Protein AF-A0A7K0XRI1-F1 (afdb_monomer)

Secondary structure (DSSP, 8-state):
-PPPEEEEETTTEEEEE-------------------------PPPTTSPPHHHHHHHHHHHHHHHHHIIIIIHHHHHHHHHHHHHHHHHHHHHHHHHHHHHHHHHHHHHHHHHHHHHHHHHHHHHHHHHHHHHHHHHHHHHHHHHHHHHHHHHHHHHHHHHHHHHHHHHHHHHHHHHHHHHHHSSPPPHHHHHHHHHHHHHHHH--

Radius of gyration: 70.04 Å; Cα contacts (8 Å, |Δi|>4): 40; chains: 1; bounding box: 108×61×189 Å

pLDDT: mean 83.18, std 20.54, range [30.72, 98.31]

Sequence (206 aa):
MHTATVAHLGAGGFRVVFSAEESTATVPAPGNTAEAAVPEKSGPSPIAPEKYELIWALGAFVVFALLMRLFLFPRLKKGMNARYGKIRSDHETAESTRAAAESEVAEYQSALASVKAEAAGRIDVARQTLETERTARIAEANARIAVRKAAAVAETDAAMAAARQSIEAAVGSVAERATELTLGKRPDPATVQRAVAEAMRSGVNS

Mean predicted aligned error: 17.55 Å

Solvent-accessible surface area (backbone atoms only — not comparable to full-atom values): 12289 Å² total; per-residue (Å²): 134,89,81,74,59,82,57,83,46,87,93,87,51,77,57,81,59,82,82,82,83,85,84,85,83,84,86,84,84,88,80,90,76,90,82,79,94,71,91,77,70,94,65,83,60,97,84,62,80,56,70,66,58,53,52,52,53,48,49,54,50,49,55,50,50,49,50,42,58,71,52,50,48,56,53,53,52,49,54,53,49,49,52,54,50,47,53,52,50,53,48,54,52,50,52,51,52,48,53,49,52,54,48,53,52,52,52,52,52,50,50,52,52,51,53,51,52,51,50,52,51,52,51,51,53,50,50,55,49,48,53,51,50,49,52,51,51,51,52,51,50,52,51,53,50,51,53,50,50,54,51,52,50,53,50,50,52,50,50,52,52,53,50,51,54,52,49,52,52,51,51,40,55,51,52,50,53,54,46,22,72,71,70,73,48,84,70,63,65,72,57,49,46,53,53,50,52,51,52,54,55,54,65,74,77,110

Structure (mmCIF, N/CA/C/O backbone):
data_AF-A0A7K0XRI1-F1
#
_entry.id   AF-A0A7K0XRI1-F1
#
loop_
_atom_site.group_PDB
_atom_site.id
_atom_site.type_symbol
_atom_site.label_atom_id
_atom_site.label_alt_id
_atom_site.label_comp_id
_atom_site.label_asym_id
_atom_site.label_entity_id
_atom_site.label_seq_id
_atom_site.pdbx_PDB_ins_code
_atom_site.Cartn_x
_atom_site.Cartn_y
_atom_site.Cartn_z
_atom_site.occupancy
_atom_site.B_iso_or_equiv
_atom_site.auth_seq_id
_atom_site.auth_comp_id
_atom_site.auth_asym_id
_atom_site.auth_atom_id
_atom_site.pdbx_PDB_model_num
ATOM 1 N N . MET A 1 1 ? 39.968 42.204 -57.263 1.00 38.00 1 MET A N 1
ATOM 2 C CA . MET A 1 1 ? 38.705 41.812 -56.600 1.00 38.00 1 MET A CA 1
ATOM 3 C C . MET A 1 1 ? 37.739 41.422 -57.702 1.00 38.00 1 MET A C 1
ATOM 5 O O . MET A 1 1 ? 37.392 42.289 -58.486 1.00 38.00 1 MET A O 1
ATOM 9 N N . HIS A 1 2 ? 37.410 40.138 -57.850 1.00 51.59 2 HIS A N 1
ATOM 10 C CA . HIS A 1 2 ? 36.548 39.680 -58.946 1.00 51.59 2 HIS A CA 1
ATOM 11 C C . HIS A 1 2 ? 35.079 39.820 -58.528 1.00 51.59 2 HIS A C 1
ATOM 13 O O . HIS A 1 2 ? 34.658 39.207 -57.548 1.00 51.59 2 HIS A O 1
ATOM 19 N N . THR A 1 3 ? 34.319 40.654 -59.235 1.00 50.19 3 THR A N 1
ATOM 20 C CA . THR A 1 3 ? 32.876 40.838 -59.048 1.00 50.19 3 THR A CA 1
ATOM 21 C C . THR A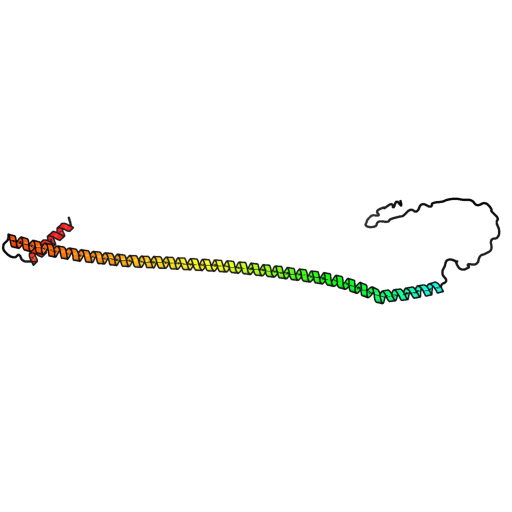 1 3 ? 32.121 39.764 -59.831 1.00 50.19 3 THR A C 1
ATOM 23 O O . THR A 1 3 ? 32.226 39.673 -61.049 1.00 50.19 3 THR A O 1
ATOM 26 N N . ALA A 1 4 ? 31.365 38.923 -59.124 1.00 51.00 4 ALA A N 1
ATOM 27 C CA . ALA A 1 4 ? 30.445 37.961 -59.724 1.00 51.00 4 ALA A CA 1
ATOM 28 C C . ALA A 1 4 ? 29.023 38.535 -59.688 1.00 51.00 4 ALA A C 1
ATOM 30 O O . ALA A 1 4 ? 28.572 38.989 -58.635 1.00 51.00 4 ALA A O 1
ATOM 31 N N . THR A 1 5 ? 28.304 38.502 -60.812 1.00 61.00 5 THR A N 1
ATOM 32 C CA . THR A 1 5 ? 26.892 38.912 -60.868 1.00 61.00 5 THR A CA 1
ATOM 33 C C . THR A 1 5 ? 25.989 37.686 -60.939 1.00 61.00 5 THR A C 1
ATOM 35 O O . THR A 1 5 ? 26.197 36.769 -61.732 1.00 61.00 5 THR A O 1
ATOM 38 N N . VAL A 1 6 ? 24.982 37.681 -60.068 1.00 55.38 6 VAL A N 1
ATOM 39 C CA . VAL A 1 6 ? 24.070 36.569 -59.800 1.00 55.38 6 VAL A CA 1
ATOM 40 C C . VAL A 1 6 ? 22.671 36.958 -60.296 1.00 55.38 6 VAL A C 1
ATOM 42 O O . VAL A 1 6 ? 22.015 37.786 -59.674 1.00 55.38 6 VAL A O 1
ATOM 45 N N . ALA A 1 7 ? 22.207 36.382 -61.411 1.00 61.38 7 ALA A N 1
ATOM 46 C CA . ALA A 1 7 ? 20.824 36.489 -61.895 1.00 61.38 7 ALA A CA 1
ATOM 47 C C . ALA A 1 7 ? 19.984 35.210 -61.658 1.00 61.38 7 ALA A C 1
ATOM 49 O O . ALA A 1 7 ? 20.339 34.117 -62.104 1.00 61.38 7 ALA A O 1
ATOM 50 N N . HIS A 1 8 ? 18.841 35.358 -60.980 1.00 56.62 8 HIS A N 1
ATOM 51 C CA . HIS A 1 8 ? 17.892 34.286 -60.654 1.00 56.62 8 HIS A CA 1
ATOM 52 C C . HIS A 1 8 ? 16.983 33.952 -61.851 1.00 56.62 8 HIS A C 1
ATOM 54 O O . HIS A 1 8 ? 16.301 34.834 -62.369 1.00 56.62 8 HIS A O 1
ATOM 60 N N . LEU A 1 9 ? 16.895 32.677 -62.245 1.00 56.03 9 LEU A N 1
ATOM 61 C CA . LEU A 1 9 ? 15.913 32.191 -63.223 1.00 56.03 9 LEU A CA 1
ATOM 62 C C . LEU A 1 9 ? 14.825 31.398 -62.484 1.00 56.03 9 LEU A C 1
ATOM 64 O O . LEU A 1 9 ? 15.109 30.558 -61.633 1.00 56.03 9 LEU A O 1
ATOM 68 N N . GLY A 1 10 ? 13.563 31.754 -62.720 1.00 56.00 10 GLY A N 1
ATOM 69 C CA . GLY A 1 10 ? 12.411 31.221 -61.986 1.00 56.00 10 GLY A CA 1
ATOM 70 C C . GLY A 1 10 ? 12.301 29.689 -61.992 1.00 56.00 10 GLY A C 1
ATOM 71 O O . GLY A 1 10 ? 12.760 29.023 -62.914 1.00 56.00 10 GLY A O 1
ATOM 72 N N . ALA A 1 11 ? 11.662 29.175 -60.933 1.00 59.28 11 ALA A N 1
ATOM 73 C CA . ALA A 1 11 ? 11.439 27.764 -60.599 1.00 59.28 11 ALA A CA 1
ATOM 74 C C . ALA A 1 11 ? 12.709 26.886 -60.567 1.00 59.28 11 ALA A C 1
ATOM 76 O O . ALA A 1 11 ? 12.776 25.822 -61.175 1.00 59.28 11 ALA A O 1
ATOM 77 N N . GLY A 1 12 ? 13.690 27.321 -59.767 1.00 54.00 12 GLY A N 1
ATOM 78 C CA . GLY A 1 12 ? 14.629 26.415 -59.093 1.00 54.00 12 GLY A CA 1
ATOM 79 C C . GLY A 1 12 ? 16.061 26.351 -59.627 1.00 54.00 12 GLY A C 1
ATOM 80 O O . GLY A 1 12 ? 16.797 25.463 -59.207 1.00 54.00 12 GLY A O 1
ATOM 81 N N . GLY A 1 13 ? 16.485 27.263 -60.510 1.00 53.53 13 GLY A N 1
ATOM 82 C CA . GLY A 1 13 ? 17.848 27.273 -61.053 1.00 53.53 13 GLY A CA 1
ATOM 83 C C . GLY A 1 13 ? 18.532 28.637 -60.966 1.00 53.53 13 GLY A C 1
ATOM 84 O O . GLY A 1 13 ? 17.974 29.654 -61.371 1.00 53.53 13 GLY A O 1
ATOM 85 N N . PHE A 1 14 ? 19.781 28.657 -60.495 1.00 55.47 14 PHE A N 1
ATOM 86 C CA . PHE A 1 14 ? 20.636 29.843 -60.506 1.00 55.47 14 PHE A CA 1
ATOM 87 C C . PHE A 1 14 ? 21.876 29.609 -61.392 1.00 55.47 14 PHE A C 1
ATOM 89 O O . PHE A 1 14 ? 22.475 28.534 -61.348 1.00 55.47 14 PHE A O 1
ATOM 96 N N . ARG A 1 15 ? 22.254 30.600 -62.217 1.00 54.47 15 ARG A N 1
ATOM 97 C CA . ARG A 1 15 ? 23.417 30.545 -63.123 1.00 54.47 15 ARG A CA 1
ATOM 98 C C . ARG A 1 15 ? 24.400 31.669 -62.785 1.00 54.47 15 ARG A C 1
ATOM 100 O O . ARG A 1 15 ? 24.039 32.840 -62.848 1.00 54.47 15 ARG A O 1
ATOM 107 N N . VAL A 1 16 ? 25.651 31.306 -62.495 1.00 58.25 16 VAL A N 1
ATOM 108 C CA . VAL A 1 16 ? 26.771 32.248 -62.305 1.00 58.25 16 VAL A CA 1
ATOM 109 C C . VAL A 1 16 ? 27.530 32.395 -63.620 1.00 58.25 16 VAL A C 1
ATOM 111 O O . VAL A 1 16 ? 27.915 31.389 -64.215 1.00 58.25 16 VAL A O 1
ATOM 114 N N . VAL A 1 17 ? 27.769 33.631 -64.058 1.00 55.41 17 VAL A N 1
ATOM 115 C CA . VAL A 1 17 ? 28.637 33.942 -65.204 1.00 55.41 17 VAL A CA 1
ATOM 116 C C . VAL A 1 17 ? 29.802 34.791 -64.703 1.00 55.41 17 VAL A C 1
ATOM 118 O O . VAL A 1 17 ? 29.591 35.806 -64.042 1.00 55.41 17 VAL A O 1
ATOM 121 N N . PHE A 1 18 ? 31.028 34.363 -65.005 1.00 50.84 18 PHE A N 1
ATOM 122 C CA . PHE A 1 18 ? 32.248 35.116 -64.722 1.00 50.84 18 PHE A CA 1
ATOM 123 C C . PHE A 1 18 ? 32.687 35.847 -65.994 1.00 50.84 18 PHE A C 1
ATOM 125 O O . PHE A 1 18 ? 32.897 35.209 -67.023 1.00 50.84 18 PHE A O 1
ATOM 132 N N . SER A 1 19 ? 32.800 37.175 -65.922 1.00 51.56 19 SER A N 1
ATOM 133 C CA . SER A 1 19 ? 33.297 38.019 -67.014 1.00 51.56 19 SER A CA 1
ATOM 134 C C . SER A 1 19 ? 34.793 38.249 -66.815 1.00 51.56 19 SER A C 1
ATOM 136 O O . SER A 1 19 ? 35.188 38.866 -65.827 1.00 51.56 19 SER A O 1
ATOM 138 N N . ALA A 1 20 ? 35.624 37.722 -67.712 1.00 49.88 20 ALA A N 1
ATOM 139 C CA . ALA A 1 20 ? 37.051 38.022 -67.746 1.00 49.88 20 ALA A CA 1
ATOM 140 C C . ALA A 1 20 ? 37.270 39.211 -68.690 1.00 49.88 20 ALA A C 1
ATOM 142 O O . ALA A 1 20 ? 37.042 39.086 -69.890 1.00 49.88 20 ALA A O 1
ATOM 143 N N . GLU A 1 21 ? 37.662 40.364 -68.139 1.00 45.50 21 GLU A N 1
ATOM 144 C CA . GLU A 1 21 ? 38.179 41.477 -68.937 1.00 45.50 21 GLU A CA 1
ATOM 145 C C . GLU A 1 21 ? 39.586 41.147 -69.443 1.00 45.50 21 GLU A C 1
ATOM 147 O O . GLU A 1 21 ? 40.482 40.747 -68.696 1.00 45.50 21 GLU A O 1
ATOM 152 N N . GLU A 1 22 ? 39.737 41.316 -70.747 1.00 49.22 22 GLU A N 1
ATOM 153 C CA . GLU A 1 22 ? 40.955 41.190 -71.527 1.00 49.22 22 GLU A CA 1
ATOM 154 C C . GLU A 1 22 ? 41.870 42.390 -71.219 1.00 49.22 22 GLU A C 1
ATOM 156 O O . GLU A 1 22 ? 41.517 43.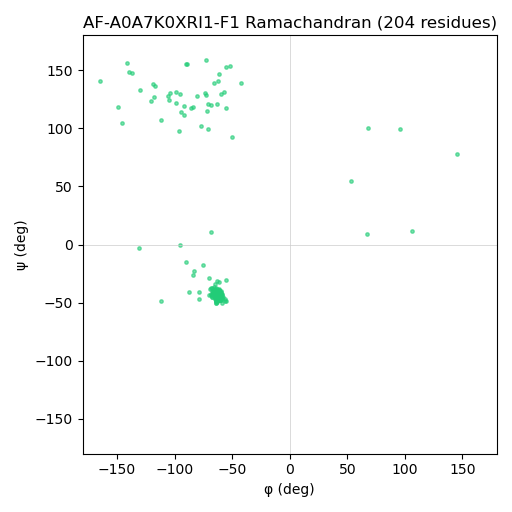536 -71.489 1.00 49.22 22 GLU A O 1
ATOM 161 N N . SER A 1 23 ? 43.040 42.148 -70.619 1.00 42.78 23 SER A N 1
ATOM 162 C CA . SER A 1 23 ? 44.051 43.188 -70.383 1.00 42.78 23 SER A CA 1
ATOM 163 C C . SER A 1 23 ? 45.084 43.157 -71.503 1.00 42.78 23 SER A C 1
ATOM 165 O O . SER A 1 23 ? 46.009 42.344 -71.519 1.00 42.78 23 SER A O 1
ATOM 167 N N . THR A 1 24 ? 44.885 44.048 -72.468 1.00 42.62 24 THR A N 1
ATOM 168 C CA . THR A 1 24 ? 45.829 44.381 -73.532 1.00 42.62 24 THR A CA 1
ATOM 169 C C . THR A 1 24 ? 46.993 45.209 -72.992 1.00 42.62 24 THR A C 1
ATOM 171 O O . THR A 1 24 ? 46.769 46.263 -72.396 1.00 42.62 24 THR A O 1
ATOM 174 N N . ALA A 1 25 ? 48.230 44.816 -73.307 1.00 33.72 25 ALA A N 1
ATOM 175 C CA . ALA A 1 25 ? 49.370 45.729 -73.302 1.00 33.72 25 ALA A CA 1
ATOM 176 C C . ALA A 1 25 ? 50.391 45.379 -74.406 1.00 33.72 25 ALA A C 1
ATOM 178 O O . ALA A 1 25 ? 51.202 44.469 -74.267 1.00 33.72 25 ALA A O 1
ATOM 179 N N . THR A 1 26 ? 50.344 46.208 -75.459 1.00 30.72 26 THR A N 1
ATOM 180 C CA . THR A 1 26 ? 51.501 46.851 -76.124 1.00 30.72 26 THR A CA 1
ATOM 181 C C . THR A 1 26 ? 52.128 46.208 -77.386 1.00 30.72 26 THR A C 1
ATOM 183 O O . THR A 1 26 ? 52.980 45.331 -77.339 1.00 30.72 26 THR A O 1
ATOM 186 N N . VAL A 1 27 ? 51.707 46.793 -78.518 1.00 39.97 27 VAL A N 1
ATOM 187 C CA . VAL A 1 27 ? 52.249 46.934 -79.904 1.00 39.97 27 VAL A CA 1
ATOM 188 C C . VAL A 1 27 ? 53.707 47.495 -79.897 1.00 39.97 27 VAL A C 1
ATOM 190 O O . VAL A 1 27 ? 53.990 48.214 -78.939 1.00 39.97 27 VAL A O 1
ATOM 193 N N . PRO A 1 28 ? 54.640 47.270 -80.879 1.00 43.66 28 PRO A N 1
ATOM 194 C CA . PRO A 1 28 ? 54.438 47.308 -82.344 1.00 43.66 28 PRO A CA 1
ATOM 195 C C . PRO A 1 28 ? 55.158 46.267 -83.233 1.00 43.66 28 PRO A C 1
ATOM 197 O O . PRO A 1 28 ? 56.258 45.803 -82.953 1.00 43.66 28 PRO A O 1
ATOM 200 N N . ALA A 1 29 ? 54.573 46.034 -84.413 1.00 35.38 29 ALA A N 1
ATOM 201 C CA . ALA A 1 29 ? 55.297 45.655 -85.631 1.00 35.38 29 ALA A CA 1
ATOM 202 C C . ALA A 1 29 ? 55.694 46.924 -86.416 1.00 35.38 29 ALA A C 1
ATOM 204 O O . ALA A 1 29 ? 54.992 47.937 -86.335 1.00 35.38 29 ALA A O 1
ATOM 205 N N . PRO A 1 30 ? 56.751 46.866 -87.243 1.00 46.09 30 PRO A N 1
ATOM 206 C CA . PRO A 1 30 ? 56.469 47.042 -88.666 1.00 46.09 30 PRO A CA 1
ATOM 207 C C . PRO A 1 30 ? 57.289 46.098 -89.550 1.00 46.09 30 PRO A C 1
ATOM 209 O O . PRO A 1 30 ? 58.444 45.794 -89.265 1.00 46.09 30 PRO A O 1
ATOM 212 N N . GLY A 1 31 ? 56.704 45.701 -90.679 1.00 30.89 31 GLY A N 1
ATOM 213 C CA . GLY A 1 31 ? 57.462 45.094 -91.771 1.00 30.89 31 GLY A CA 1
ATOM 214 C C . GLY A 1 31 ? 56.690 44.026 -92.522 1.00 30.89 31 GLY A C 1
ATOM 215 O O . GLY A 1 31 ? 56.916 42.841 -92.327 1.00 30.89 31 GLY A O 1
ATOM 216 N N . ASN A 1 32 ? 55.786 44.459 -93.396 1.00 45.69 32 ASN A N 1
ATOM 217 C CA . ASN A 1 32 ? 55.250 43.641 -94.479 1.00 45.69 32 ASN A CA 1
ATOM 218 C C . ASN A 1 32 ? 56.394 43.135 -95.377 1.00 45.69 32 ASN A C 1
ATOM 220 O O . ASN A 1 32 ? 57.193 43.937 -95.858 1.00 45.69 32 ASN A O 1
ATOM 224 N N . THR A 1 33 ? 56.423 41.841 -95.673 1.00 30.91 33 THR A N 1
ATOM 225 C CA . THR A 1 33 ? 56.853 41.350 -96.988 1.00 30.91 33 THR A CA 1
ATOM 226 C C . THR A 1 33 ? 56.094 40.067 -97.291 1.00 30.91 33 THR A C 1
ATOM 228 O O . THR A 1 33 ? 56.141 39.092 -96.547 1.00 30.91 33 THR A O 1
ATOM 231 N N . ALA A 1 34 ? 55.323 40.128 -98.369 1.00 43.47 34 ALA A N 1
ATOM 232 C CA . ALA A 1 34 ? 54.618 39.012 -98.962 1.00 43.47 34 ALA A CA 1
ATOM 233 C C . ALA A 1 34 ? 55.611 37.992 -99.527 1.00 43.47 34 ALA A C 1
ATOM 235 O O . ALA A 1 34 ? 56.529 38.417 -100.215 1.00 43.47 34 ALA A O 1
ATOM 236 N N . GLU A 1 35 ? 55.361 36.689 -99.359 1.00 33.56 35 GLU A N 1
ATOM 237 C CA . GLU A 1 35 ? 55.509 35.741 -100.469 1.00 33.56 35 GLU A CA 1
ATOM 238 C C . GLU A 1 35 ? 54.842 34.380 -100.209 1.00 33.56 35 GLU A C 1
ATOM 240 O O . GLU A 1 35 ? 54.921 33.819 -99.121 1.00 33.56 35 GLU A O 1
ATOM 245 N N . ALA A 1 36 ? 54.238 33.873 -101.287 1.00 31.62 36 ALA A N 1
ATOM 246 C CA . ALA A 1 36 ? 53.923 32.483 -101.615 1.00 31.62 36 ALA A CA 1
ATOM 247 C C . ALA A 1 36 ? 52.866 31.720 -100.790 1.00 31.62 36 ALA A C 1
ATOM 249 O O . ALA A 1 36 ? 53.133 31.076 -99.779 1.00 31.62 36 ALA A O 1
ATOM 250 N N . ALA A 1 37 ? 51.669 31.638 -101.378 1.00 43.81 37 ALA A N 1
ATOM 251 C CA . ALA A 1 37 ? 50.782 30.499 -101.194 1.00 43.81 37 ALA A CA 1
ATOM 252 C C . ALA A 1 37 ? 51.441 29.225 -101.755 1.00 43.81 37 ALA A C 1
ATOM 254 O O . ALA A 1 37 ? 51.716 29.131 -102.953 1.00 43.81 37 ALA A O 1
ATOM 255 N N . VAL A 1 38 ? 51.630 28.229 -100.892 1.00 39.03 38 VAL A N 1
ATOM 256 C CA . VAL A 1 38 ? 51.869 26.827 -101.256 1.00 39.03 38 VAL A CA 1
ATOM 257 C C . VAL A 1 38 ? 50.731 25.978 -100.674 1.00 39.03 38 VAL A C 1
ATOM 259 O O . VAL A 1 38 ? 50.300 26.236 -99.551 1.00 39.03 38 VAL A O 1
ATOM 262 N N . PRO A 1 39 ? 50.190 24.993 -101.416 1.00 46.53 39 PRO A N 1
ATOM 263 C CA . PRO A 1 39 ? 49.090 24.161 -100.943 1.00 46.53 39 PRO A CA 1
ATOM 264 C C . PRO A 1 39 ? 49.597 23.214 -99.851 1.00 46.53 39 PRO A C 1
ATOM 266 O O . PRO A 1 39 ? 50.195 22.175 -100.140 1.00 46.53 39 PRO A O 1
ATOM 269 N N . GLU A 1 40 ? 49.362 23.563 -98.588 1.00 42.44 40 GLU A N 1
ATOM 270 C CA . GLU A 1 40 ? 49.686 22.680 -97.474 1.00 42.44 40 GLU A CA 1
ATOM 271 C C . GLU A 1 40 ? 48.615 21.583 -97.370 1.00 42.44 40 GLU A C 1
ATOM 273 O O . GLU A 1 40 ? 47.486 21.783 -96.920 1.00 42.44 40 GLU A O 1
ATOM 278 N N . LYS A 1 41 ? 48.978 20.394 -97.861 1.00 39.75 41 LYS A N 1
ATOM 279 C CA . LYS A 1 41 ? 48.366 19.117 -97.478 1.00 39.75 41 LYS A CA 1
ATOM 280 C C . LYS A 1 41 ? 48.146 19.099 -95.967 1.00 39.75 41 LYS A C 1
ATOM 282 O O . LYS A 1 41 ? 49.055 19.452 -95.227 1.00 39.75 41 LYS A O 1
ATOM 287 N N . SER A 1 42 ? 47.000 18.579 -95.526 1.00 53.38 42 SER A N 1
ATOM 288 C CA . SER A 1 42 ? 46.747 18.195 -94.135 1.00 53.38 42 SER A CA 1
ATOM 289 C C . SER A 1 42 ? 47.877 17.302 -93.596 1.00 53.38 42 SER A C 1
ATOM 291 O O . SER A 1 42 ? 47.860 16.084 -93.770 1.00 53.38 42 SER A O 1
ATOM 293 N N . GLY A 1 43 ? 48.875 17.930 -92.977 1.00 46.09 43 GLY A N 1
ATOM 294 C CA . GLY A 1 43 ? 49.882 17.316 -92.123 1.00 46.09 43 GLY A CA 1
ATOM 295 C C . GLY A 1 43 ? 49.386 17.283 -90.671 1.00 46.09 43 GLY A C 1
ATOM 296 O O . GLY A 1 43 ? 48.494 18.058 -90.318 1.00 46.09 43 GLY A O 1
ATOM 297 N N . PRO A 1 44 ? 49.885 16.359 -89.833 1.00 53.62 44 PRO A N 1
ATOM 298 C CA . PRO A 1 44 ? 49.304 16.058 -88.524 1.00 53.62 44 PRO A CA 1
ATOM 299 C C . PRO A 1 44 ? 49.285 17.278 -87.594 1.00 53.62 44 PRO A C 1
ATOM 301 O O . PRO A 1 44 ? 50.301 17.941 -87.411 1.00 53.62 44 PRO A O 1
ATOM 304 N N . SER A 1 45 ? 48.127 17.567 -86.994 1.00 65.81 45 SER A N 1
ATOM 305 C CA . SER A 1 45 ? 47.934 18.675 -86.053 1.00 65.81 45 SER A CA 1
ATOM 306 C C . SER A 1 45 ? 48.930 18.594 -84.872 1.00 65.81 45 SER A C 1
ATOM 308 O O . SER A 1 45 ? 48.820 17.654 -84.086 1.00 65.81 45 SER A O 1
ATOM 310 N N . PRO A 1 46 ? 49.835 19.576 -84.667 1.00 60.47 46 PRO A N 1
ATOM 311 C CA . PRO A 1 46 ? 50.929 19.531 -83.672 1.00 60.47 46 PRO A CA 1
ATOM 312 C C . PRO A 1 46 ? 50.525 19.587 -82.185 1.00 60.47 46 PRO A C 1
ATOM 314 O O . PRO A 1 46 ? 51.371 19.788 -81.320 1.00 60.47 46 PRO A O 1
ATOM 317 N N . ILE A 1 47 ? 49.233 19.457 -81.878 1.00 60.12 47 ILE A N 1
ATOM 318 C CA . ILE A 1 47 ? 48.681 19.466 -80.511 1.00 60.12 47 ILE A CA 1
ATOM 319 C C . ILE A 1 47 ? 47.720 18.281 -80.293 1.00 60.12 47 ILE A C 1
ATOM 321 O O . ILE A 1 47 ? 47.183 18.102 -79.202 1.00 60.12 47 ILE A O 1
ATOM 325 N N . ALA A 1 48 ? 47.472 17.471 -81.331 1.00 65.06 48 ALA A N 1
ATOM 326 C CA . ALA A 1 48 ? 46.646 16.279 -81.222 1.00 65.06 48 ALA A CA 1
ATOM 327 C C . ALA A 1 48 ? 47.554 15.080 -80.902 1.00 65.06 48 ALA A C 1
ATOM 329 O O . ALA A 1 48 ? 48.434 14.773 -81.708 1.00 65.06 48 ALA A O 1
ATOM 330 N N . PRO A 1 49 ? 47.365 14.407 -79.753 1.00 71.12 49 PRO A N 1
ATOM 331 C CA . PRO A 1 49 ? 48.189 13.261 -79.383 1.00 71.12 49 PRO A CA 1
ATOM 332 C C . PRO A 1 49 ? 48.054 12.133 -80.411 1.00 71.12 49 PRO A C 1
ATOM 334 O O . PRO A 1 49 ? 46.984 11.922 -80.998 1.00 71.12 49 PRO A O 1
ATOM 337 N N . GLU A 1 50 ? 49.136 11.382 -80.621 1.00 75.50 50 GLU A N 1
ATOM 338 C CA . GLU A 1 50 ? 49.115 10.229 -81.515 1.00 75.50 50 GLU A CA 1
ATOM 339 C C . GLU A 1 50 ? 48.120 9.174 -81.000 1.00 75.50 50 GLU A C 1
ATOM 341 O O . GLU A 1 50 ? 48.004 8.914 -79.801 1.00 75.50 50 GLU A O 1
ATOM 346 N N . LYS A 1 51 ? 47.380 8.521 -81.907 1.00 79.44 51 LYS A N 1
ATOM 347 C CA . LYS A 1 51 ? 46.304 7.574 -81.542 1.00 79.44 51 LYS A CA 1
ATOM 348 C C . LYS A 1 51 ? 46.780 6.453 -80.608 1.00 79.44 51 LYS A C 1
ATOM 350 O O . LYS A 1 51 ? 46.002 5.969 -79.789 1.00 79.44 51 LYS A O 1
ATOM 355 N N . TYR A 1 52 ? 48.043 6.050 -80.720 1.00 80.62 52 TYR A N 1
ATOM 356 C CA . TYR A 1 52 ? 48.648 5.018 -79.882 1.00 80.62 52 TYR A CA 1
ATOM 357 C C . TYR A 1 52 ? 48.839 5.466 -78.428 1.00 80.62 52 TYR A C 1
ATOM 359 O O . TYR A 1 52 ? 48.562 4.685 -77.518 1.00 80.62 52 TYR A O 1
ATOM 367 N N . GLU A 1 53 ? 49.216 6.726 -78.194 1.00 85.56 53 GLU A N 1
ATOM 368 C CA . GLU A 1 53 ? 49.304 7.303 -76.847 1.00 85.56 53 GLU A CA 1
ATOM 369 C C . GLU A 1 53 ? 47.924 7.364 -76.194 1.00 85.56 53 GLU A C 1
ATOM 371 O O . GLU A 1 53 ? 47.769 7.030 -75.019 1.00 85.56 53 GLU A O 1
ATOM 376 N N . LEU A 1 54 ? 46.896 7.700 -76.980 1.00 87.38 54 LEU A N 1
ATOM 377 C CA . LEU A 1 54 ? 45.513 7.722 -76.516 1.00 87.38 54 LEU A CA 1
ATOM 378 C C . LEU A 1 54 ? 45.024 6.324 -76.106 1.00 87.38 54 LEU A C 1
ATOM 380 O O . LEU A 1 54 ? 44.368 6.183 -75.076 1.00 87.38 54 LEU A O 1
ATOM 384 N N . ILE A 1 55 ? 45.355 5.287 -76.884 1.00 89.94 55 ILE A N 1
ATOM 385 C CA . ILE A 1 55 ? 44.995 3.892 -76.578 1.00 89.94 55 ILE A CA 1
ATOM 386 C C . ILE A 1 55 ? 45.721 3.409 -75.319 1.00 89.94 55 ILE A C 1
ATOM 388 O O . ILE A 1 55 ? 45.102 2.767 -74.470 1.00 89.94 55 ILE A O 1
ATOM 392 N N . TRP A 1 56 ? 47.004 3.741 -75.159 1.00 89.38 56 TRP A N 1
ATOM 393 C CA . TRP A 1 56 ? 47.771 3.369 -73.970 1.00 89.38 56 TRP A CA 1
ATOM 394 C C . TRP A 1 56 ? 47.273 4.091 -72.709 1.00 89.38 56 TRP A C 1
ATOM 396 O O . TRP A 1 56 ? 47.043 3.453 -71.680 1.00 89.38 56 TRP A O 1
ATOM 406 N N . ALA A 1 57 ? 47.018 5.401 -72.798 1.00 91.75 57 ALA A N 1
ATOM 407 C CA . ALA A 1 57 ? 46.451 6.192 -71.708 1.00 91.75 57 ALA A CA 1
ATOM 408 C C . ALA A 1 57 ? 45.037 5.720 -71.333 1.00 91.75 57 ALA A C 1
ATOM 410 O O . ALA A 1 57 ? 44.733 5.559 -70.150 1.00 91.75 57 ALA A O 1
ATOM 411 N N . LEU A 1 58 ? 44.187 5.431 -72.325 1.00 94.50 58 LEU A N 1
ATOM 412 C CA . LEU A 1 58 ? 42.855 4.874 -72.098 1.00 94.50 58 LEU A CA 1
ATOM 413 C C . LEU A 1 58 ? 42.940 3.482 -71.463 1.00 94.50 58 LEU A C 1
ATOM 415 O O . LEU A 1 58 ? 42.184 3.192 -70.542 1.00 94.50 58 LEU A O 1
ATOM 419 N N . GLY A 1 59 ? 43.878 2.640 -71.900 1.00 95.62 59 GLY A N 1
ATOM 420 C CA . GLY A 1 59 ? 44.131 1.330 -71.303 1.00 95.62 59 GLY A CA 1
ATOM 421 C C . GLY A 1 59 ? 44.507 1.436 -69.825 1.00 95.62 59 GLY A C 1
ATOM 422 O O . GLY A 1 59 ? 43.876 0.798 -68.981 1.00 95.62 59 GLY A O 1
ATOM 423 N N . ALA A 1 60 ? 45.468 2.301 -69.490 1.00 94.00 60 ALA A N 1
ATOM 424 C CA . ALA A 1 60 ? 45.858 2.568 -68.106 1.00 94.00 60 ALA A CA 1
ATOM 425 C C . ALA A 1 60 ? 44.689 3.125 -67.272 1.00 94.00 60 ALA A C 1
ATOM 427 O O . ALA A 1 60 ? 44.457 2.671 -66.148 1.00 94.00 60 ALA A O 1
ATOM 428 N N . PHE A 1 61 ? 43.904 4.049 -67.835 1.00 95.88 61 PHE A N 1
ATOM 429 C CA . PHE A 1 61 ? 42.711 4.595 -67.189 1.00 95.88 61 PHE A CA 1
ATOM 430 C C . PHE A 1 61 ? 41.649 3.522 -66.930 1.00 95.88 61 PHE A C 1
ATOM 432 O O . PHE A 1 61 ? 41.095 3.468 -65.835 1.00 95.88 61 PHE A O 1
ATOM 439 N N . VAL A 1 62 ? 41.380 2.637 -67.893 1.00 96.81 62 VAL A N 1
ATOM 440 C CA . VAL A 1 62 ? 40.406 1.545 -67.743 1.00 96.81 62 VAL A CA 1
ATOM 441 C C . VAL A 1 62 ? 40.864 0.553 -66.680 1.00 96.81 62 VAL A C 1
ATOM 443 O O . VAL A 1 62 ? 40.068 0.187 -65.817 1.00 96.81 62 VAL A O 1
ATOM 446 N N . VAL A 1 63 ? 42.137 0.147 -66.684 1.00 95.75 63 VAL A N 1
ATOM 447 C CA . VAL A 1 63 ? 42.687 -0.746 -65.650 1.00 95.75 63 VAL A CA 1
ATOM 448 C C . VAL A 1 63 ? 42.558 -0.109 -64.264 1.00 95.75 63 VAL A C 1
ATOM 450 O O . VAL A 1 63 ? 42.078 -0.754 -63.328 1.00 95.75 63 VAL A O 1
ATOM 453 N N . PHE A 1 64 ? 42.903 1.173 -64.131 1.00 94.88 64 PHE A N 1
ATOM 454 C CA . PHE A 1 64 ? 42.728 1.916 -62.885 1.00 94.88 64 PHE A CA 1
ATOM 455 C C . PHE A 1 64 ? 41.250 2.020 -62.468 1.00 94.88 64 PHE A C 1
ATOM 457 O O . PHE A 1 64 ? 40.909 1.747 -61.316 1.00 94.88 64 PHE A O 1
ATOM 464 N N . ALA A 1 65 ? 40.350 2.341 -63.400 1.00 95.12 65 ALA A N 1
ATOM 465 C CA . ALA A 1 65 ? 38.915 2.426 -63.150 1.00 95.12 65 ALA A CA 1
ATOM 466 C C . ALA A 1 65 ? 38.328 1.075 -62.706 1.00 95.12 65 ALA A C 1
ATOM 468 O O . ALA A 1 65 ? 37.487 1.033 -61.806 1.00 95.12 65 ALA A O 1
ATOM 469 N N . LEU A 1 66 ? 38.797 -0.038 -63.280 1.00 96.00 66 LEU A N 1
ATOM 470 C CA . LEU A 1 66 ? 38.415 -1.386 -62.862 1.00 96.00 66 LEU A CA 1
ATOM 471 C C . LEU A 1 66 ? 38.919 -1.706 -61.452 1.00 96.00 66 LEU A C 1
ATOM 473 O O . LEU A 1 66 ? 38.139 -2.209 -60.644 1.00 96.00 66 LEU A O 1
ATOM 477 N N . LEU A 1 67 ? 40.165 -1.357 -61.114 1.00 95.00 67 LEU A N 1
ATOM 478 C CA . LEU A 1 67 ? 40.686 -1.499 -59.749 1.00 95.00 67 LEU A CA 1
ATOM 479 C C . LEU A 1 67 ? 39.865 -0.683 -58.743 1.00 95.00 67 LEU A C 1
ATOM 481 O O . LEU A 1 67 ? 39.467 -1.203 -57.700 1.00 95.00 67 LEU A O 1
ATOM 485 N N . MET A 1 68 ? 39.539 0.571 -59.067 1.00 94.19 68 MET A N 1
ATOM 486 C CA . MET A 1 68 ? 38.680 1.406 -58.226 1.00 94.19 68 MET A CA 1
ATOM 487 C C . MET A 1 68 ? 37.285 0.799 -58.055 1.00 94.19 68 MET A C 1
ATOM 489 O O . MET A 1 68 ? 36.783 0.715 -56.930 1.00 94.19 68 MET A O 1
ATOM 493 N N . ARG A 1 69 ? 36.671 0.339 -59.152 1.00 94.06 69 ARG A N 1
ATOM 494 C CA . ARG A 1 69 ? 35.359 -0.323 -59.155 1.00 94.06 69 ARG A CA 1
ATOM 495 C C . ARG A 1 69 ? 35.355 -1.584 -58.298 1.00 94.06 69 ARG A C 1
ATOM 497 O O . ARG A 1 69 ? 34.392 -1.812 -57.571 1.00 94.06 69 ARG A O 1
ATOM 504 N N . LEU A 1 70 ? 36.404 -2.396 -58.378 1.00 93.62 70 LEU A N 1
ATOM 505 C CA . LEU A 1 70 ? 36.453 -3.686 -57.698 1.00 93.62 70 LEU A CA 1
ATOM 506 C C . LEU A 1 70 ? 36.905 -3.574 -56.236 1.00 93.62 70 LEU A C 1
ATOM 508 O O . LEU A 1 70 ? 36.516 -4.411 -55.429 1.00 93.62 70 LEU A O 1
ATOM 512 N N . PHE A 1 71 ? 37.682 -2.549 -55.869 1.00 94.50 71 PHE A N 1
ATOM 513 C CA . PHE A 1 71 ? 38.240 -2.414 -54.518 1.00 94.50 71 PHE A CA 1
ATOM 514 C C . PHE A 1 71 ? 37.657 -1.254 -53.702 1.00 94.50 71 PHE A C 1
ATOM 516 O O . PHE A 1 71 ? 37.266 -1.456 -52.548 1.00 94.50 71 PHE A O 1
ATOM 523 N N . LEU A 1 72 ? 37.583 -0.039 -54.262 1.00 93.88 72 LEU A N 1
ATOM 524 C CA . LEU A 1 72 ? 37.171 1.143 -53.496 1.00 93.88 72 LEU A CA 1
ATOM 525 C C . LEU A 1 72 ? 35.650 1.219 -53.323 1.00 93.88 72 LEU A C 1
ATOM 527 O O . LEU A 1 72 ? 35.166 1.411 -52.207 1.00 93.88 72 LEU A O 1
ATOM 531 N N . PHE A 1 73 ? 34.890 1.016 -54.401 1.00 94.44 73 PHE A N 1
ATOM 532 C CA . PHE A 1 73 ? 33.424 1.044 -54.353 1.00 94.44 73 PHE A CA 1
ATOM 533 C C . PHE A 1 73 ? 32.810 0.066 -53.338 1.00 94.44 73 PHE A C 1
ATOM 535 O O . PHE A 1 73 ? 31.953 0.505 -52.563 1.00 94.44 73 PHE A O 1
ATOM 542 N N . PRO A 1 74 ?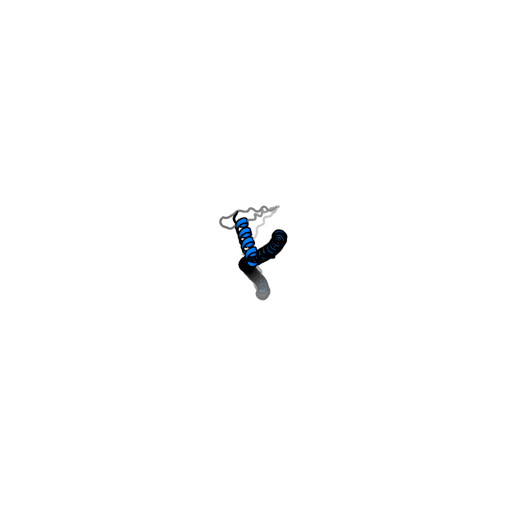 33.213 -1.222 -53.255 1.00 94.50 74 PRO A N 1
ATOM 543 C CA . PRO A 1 74 ? 32.643 -2.116 -52.249 1.00 94.50 74 PRO A CA 1
ATOM 544 C C . PRO A 1 74 ? 32.996 -1.695 -50.820 1.00 94.50 74 PRO A C 1
ATOM 546 O O . PRO A 1 74 ? 32.153 -1.830 -49.933 1.00 94.50 74 PRO A O 1
ATOM 549 N N . ARG A 1 75 ? 34.189 -1.131 -50.579 1.00 93.25 75 ARG A N 1
ATOM 550 C CA . ARG A 1 75 ? 34.555 -0.606 -49.253 1.00 93.25 75 ARG A CA 1
ATOM 551 C C . ARG A 1 75 ? 33.712 0.602 -48.855 1.00 93.25 75 ARG A C 1
ATOM 553 O O . ARG A 1 75 ? 33.209 0.637 -47.732 1.00 93.25 75 ARG A O 1
ATOM 560 N N . LEU A 1 76 ? 33.494 1.539 -49.776 1.00 94.38 76 LEU A N 1
ATOM 561 C CA . LEU A 1 76 ? 32.651 2.708 -49.530 1.00 94.38 76 LEU A CA 1
ATOM 562 C C . LEU A 1 76 ? 31.189 2.307 -49.287 1.00 94.38 76 LEU A C 1
ATOM 564 O O . LEU A 1 76 ? 30.588 2.725 -48.298 1.00 94.38 76 LEU A O 1
ATOM 568 N N . LYS A 1 77 ? 30.641 1.424 -50.134 1.00 94.69 77 LYS A N 1
ATOM 569 C CA . LYS A 1 77 ? 29.277 0.902 -49.979 1.00 94.69 77 LYS A CA 1
ATOM 570 C C . LYS A 1 77 ? 29.106 0.157 -48.656 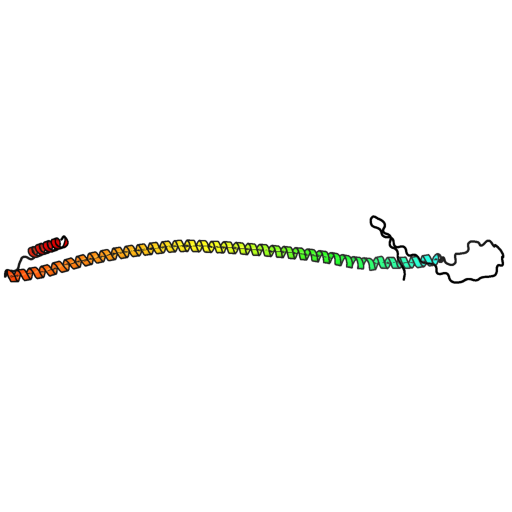1.00 94.69 77 LYS A C 1
ATOM 572 O O . LYS A 1 77 ? 28.099 0.351 -47.984 1.00 94.69 77 LYS A O 1
ATOM 577 N N . LYS A 1 78 ? 30.093 -0.647 -48.242 1.00 96.06 78 LYS A N 1
ATOM 578 C CA . LYS A 1 78 ? 30.073 -1.338 -46.944 1.00 96.06 78 LYS A CA 1
ATOM 579 C C . LYS A 1 78 ? 30.039 -0.349 -45.777 1.00 96.06 78 LYS A C 1
ATOM 581 O O . LYS A 1 78 ? 29.240 -0.542 -44.870 1.00 96.06 78 LYS A O 1
ATOM 586 N N . GLY A 1 79 ? 30.854 0.708 -45.806 1.00 96.06 79 GLY A N 1
ATOM 587 C CA . GLY A 1 79 ? 30.861 1.735 -44.756 1.00 96.06 79 GLY A CA 1
ATOM 588 C C . GLY A 1 79 ? 29.539 2.501 -44.667 1.00 96.06 79 GLY A C 1
ATOM 589 O O . GLY A 1 79 ? 29.003 2.693 -43.578 1.00 96.06 79 GLY A O 1
ATOM 590 N N . MET A 1 80 ? 28.981 2.875 -45.818 1.00 96.25 80 MET A N 1
ATOM 591 C CA . MET A 1 80 ? 27.684 3.540 -45.904 1.00 96.25 80 MET A CA 1
ATOM 592 C C . MET A 1 80 ? 26.551 2.642 -45.383 1.00 96.25 80 MET A C 1
ATOM 594 O O . MET A 1 80 ? 25.799 3.055 -44.504 1.00 96.25 80 MET A O 1
ATOM 598 N N . ASN A 1 81 ? 26.482 1.389 -45.841 1.00 96.62 81 ASN A N 1
ATOM 599 C CA . ASN A 1 81 ? 25.496 0.416 -45.366 1.00 96.62 81 ASN A CA 1
ATOM 600 C C . ASN A 1 81 ? 25.640 0.129 -43.867 1.00 96.62 81 ASN A C 1
ATOM 602 O O . ASN A 1 81 ? 24.634 0.020 -43.177 1.00 96.62 81 ASN A O 1
ATOM 606 N N . ALA A 1 82 ? 26.869 0.035 -43.350 1.00 96.94 82 ALA A N 1
ATOM 607 C CA . ALA A 1 82 ? 27.111 -0.163 -41.924 1.00 96.94 82 ALA A CA 1
ATOM 608 C C . ALA A 1 82 ? 26.605 1.024 -41.093 1.00 96.94 82 ALA A C 1
ATOM 610 O O . ALA A 1 82 ? 25.969 0.814 -40.065 1.00 96.94 82 ALA A O 1
ATOM 611 N N . ARG A 1 83 ? 26.831 2.265 -41.548 1.00 96.25 83 ARG A N 1
ATOM 612 C CA . ARG A 1 83 ? 26.285 3.461 -40.887 1.00 96.25 83 ARG A CA 1
ATOM 613 C C . ARG A 1 83 ? 24.760 3.483 -40.918 1.00 96.25 83 ARG A C 1
ATOM 615 O O . ARG A 1 83 ? 24.156 3.699 -39.876 1.00 96.25 83 ARG A O 1
ATOM 622 N N . TYR A 1 84 ? 24.145 3.224 -42.072 1.00 96.75 84 TYR A N 1
ATOM 623 C CA . TYR A 1 84 ? 22.684 3.165 -42.178 1.00 96.75 84 TYR A CA 1
ATOM 624 C C . TYR A 1 84 ? 22.087 2.062 -41.304 1.00 96.75 84 TYR A C 1
ATOM 626 O O . TYR A 1 84 ? 21.133 2.319 -40.575 1.00 96.75 84 TYR A O 1
ATOM 634 N N . GLY A 1 85 ? 22.677 0.865 -41.331 1.00 97.44 85 GLY A N 1
ATOM 635 C CA . GLY A 1 85 ? 22.265 -0.252 -40.488 1.00 97.44 85 GLY A CA 1
ATOM 636 C C . GLY A 1 85 ? 22.373 0.087 -39.005 1.00 97.44 85 GLY A C 1
ATOM 637 O O . GLY A 1 85 ? 21.421 -0.145 -38.272 1.00 97.44 85 GLY A O 1
ATOM 638 N N . LYS A 1 86 ? 23.479 0.717 -38.586 1.00 97.38 86 LYS A N 1
ATOM 639 C CA . LYS A 1 86 ? 23.667 1.146 -37.197 1.00 97.38 86 LYS A CA 1
ATOM 640 C C . LYS A 1 86 ? 22.634 2.187 -36.768 1.00 97.38 86 LYS A C 1
ATOM 642 O O . LYS A 1 86 ? 22.039 2.047 -35.713 1.00 97.38 86 LYS A O 1
ATOM 647 N N . ILE A 1 87 ? 22.397 3.214 -37.582 1.00 97.38 87 ILE A N 1
ATOM 648 C CA . ILE A 1 87 ? 21.389 4.241 -37.275 1.00 97.38 87 ILE A CA 1
ATOM 649 C C . ILE A 1 87 ? 20.015 3.589 -37.129 1.00 97.38 87 ILE A C 1
ATOM 651 O O . ILE A 1 87 ? 19.302 3.863 -36.169 1.00 97.38 87 ILE A O 1
ATOM 655 N N . ARG A 1 88 ? 19.659 2.689 -38.051 1.00 97.19 88 ARG A N 1
ATOM 656 C CA . ARG A 1 88 ? 18.382 1.982 -37.998 1.00 97.19 88 ARG A CA 1
ATOM 657 C C . ARG A 1 88 ? 18.257 1.130 -36.735 1.00 97.19 88 ARG A C 1
ATOM 659 O O . ARG A 1 88 ? 17.246 1.243 -36.053 1.00 97.19 88 ARG A O 1
ATOM 666 N N . SER A 1 89 ? 19.281 0.344 -36.402 1.00 97.31 89 SER A N 1
ATOM 667 C CA . SER A 1 89 ? 19.275 -0.485 -35.194 1.00 97.31 89 SER A CA 1
ATOM 668 C C . SER A 1 89 ? 19.262 0.348 -33.914 1.00 97.31 89 SER A C 1
ATOM 670 O O . SER A 1 89 ? 18.588 -0.019 -32.958 1.00 97.31 89 SER A O 1
ATOM 672 N N . ASP A 1 90 ? 19.989 1.469 -33.886 1.00 97.12 90 ASP A N 1
ATOM 673 C CA . ASP A 1 90 ? 20.024 2.380 -32.740 1.00 97.12 90 ASP A CA 1
ATOM 674 C C . ASP A 1 90 ? 18.629 3.009 -32.526 1.00 97.12 90 ASP A C 1
ATOM 676 O O . ASP A 1 90 ? 18.161 3.079 -31.392 1.00 97.12 90 ASP A O 1
ATOM 680 N N . HIS A 1 91 ? 17.927 3.390 -33.604 1.00 97.94 91 HIS A N 1
ATOM 681 C CA . HIS A 1 91 ? 16.539 3.867 -33.542 1.00 97.94 91 HIS A CA 1
ATOM 682 C C . HIS A 1 91 ? 15.567 2.789 -33.054 1.00 97.94 91 HIS A C 1
ATOM 684 O O . HIS A 1 91 ? 14.814 3.042 -32.120 1.00 97.94 91 HIS A O 1
ATOM 690 N N . GLU A 1 92 ? 15.607 1.590 -33.639 1.00 97.81 92 GLU A N 1
ATOM 691 C CA . GLU A 1 92 ? 14.733 0.480 -33.235 1.00 97.81 92 GLU A CA 1
ATOM 692 C C . GLU A 1 92 ? 14.957 0.095 -31.766 1.00 97.81 92 GLU A C 1
ATOM 694 O O . GLU A 1 92 ? 13.997 -0.106 -31.028 1.00 97.81 92 GLU A O 1
ATOM 699 N N . THR A 1 93 ? 16.214 0.075 -31.312 1.00 97.62 93 THR A N 1
ATOM 700 C CA . THR A 1 93 ? 16.564 -0.196 -29.908 1.00 97.62 93 THR A CA 1
ATOM 701 C C . THR A 1 93 ? 16.074 0.916 -28.980 1.00 97.62 93 THR A C 1
ATOM 703 O O . THR A 1 93 ? 15.588 0.642 -27.882 1.00 97.62 93 THR A O 1
ATOM 706 N N . ALA A 1 94 ? 16.191 2.181 -29.389 1.00 97.75 94 ALA A N 1
ATOM 707 C CA . ALA A 1 94 ? 15.695 3.309 -28.604 1.00 97.75 94 ALA A CA 1
ATOM 708 C C . ALA A 1 94 ? 14.164 3.281 -28.485 1.00 97.75 94 ALA A C 1
ATOM 710 O O . ALA A 1 94 ? 13.634 3.470 -27.391 1.00 97.75 94 ALA A O 1
ATOM 711 N N . GLU A 1 95 ? 13.460 2.999 -29.584 1.00 97.69 95 GLU A N 1
ATOM 712 C CA . GLU A 1 95 ? 12.004 2.846 -29.607 1.00 97.69 95 GLU A CA 1
ATOM 713 C C . GLU A 1 95 ? 11.554 1.664 -28.745 1.00 97.69 95 GLU A C 1
ATOM 715 O O . GLU A 1 95 ? 10.661 1.830 -27.916 1.00 97.69 95 GLU A O 1
ATOM 720 N N . SER A 1 96 ? 12.206 0.501 -28.858 1.00 97.50 96 SER A N 1
ATOM 721 C CA . SER A 1 96 ? 11.864 -0.671 -28.045 1.00 97.50 96 SER A CA 1
ATOM 722 C C . SER A 1 96 ? 12.127 -0.436 -26.560 1.00 97.50 96 SER A C 1
ATOM 724 O O . SER A 1 96 ? 11.314 -0.817 -25.725 1.00 97.50 96 SER A O 1
ATOM 726 N N . THR A 1 97 ? 13.240 0.219 -26.220 1.00 97.69 97 THR A N 1
ATOM 727 C CA . THR A 1 97 ? 13.586 0.552 -24.829 1.00 97.69 97 THR A CA 1
ATOM 728 C C . THR A 1 97 ? 12.587 1.544 -24.249 1.00 97.69 97 THR A C 1
ATOM 730 O O . THR A 1 97 ? 12.140 1.383 -23.117 1.00 97.69 97 THR A O 1
ATOM 733 N N . ARG A 1 98 ? 12.195 2.554 -25.033 1.00 97.56 98 ARG A N 1
ATOM 734 C CA . ARG A 1 98 ? 11.175 3.518 -24.624 1.00 97.56 98 ARG A CA 1
ATOM 735 C C . ARG A 1 98 ? 9.822 2.843 -24.416 1.00 97.56 98 ARG A C 1
ATOM 737 O O . ARG A 1 98 ? 9.205 3.070 -23.384 1.00 97.56 98 ARG A O 1
ATOM 744 N N . ALA A 1 99 ? 9.389 2.004 -25.355 1.00 98.12 99 ALA A N 1
ATOM 745 C CA . ALA A 1 99 ? 8.130 1.275 -25.246 1.00 98.12 99 ALA A CA 1
ATOM 746 C C . ALA A 1 99 ? 8.122 0.329 -24.033 1.00 98.12 99 ALA A C 1
ATOM 748 O O . ALA A 1 99 ? 7.131 0.273 -23.308 1.00 98.12 99 ALA A O 1
ATOM 749 N N . ALA A 1 100 ? 9.234 -0.365 -23.769 1.00 97.00 100 ALA A N 1
ATOM 750 C CA . ALA A 1 100 ? 9.385 -1.206 -22.584 1.00 97.00 100 ALA A CA 1
ATOM 751 C C . ALA A 1 100 ? 9.289 -0.382 -21.290 1.00 97.00 100 ALA A C 1
ATOM 753 O O . ALA A 1 100 ? 8.508 -0.728 -20.411 1.00 97.00 100 ALA A O 1
ATOM 754 N N . ALA A 1 101 ? 9.996 0.749 -21.203 1.00 97.69 101 ALA A N 1
ATOM 755 C CA . ALA A 1 101 ? 9.931 1.633 -20.041 1.00 97.69 101 ALA A CA 1
ATOM 756 C C . ALA A 1 101 ? 8.524 2.222 -19.826 1.00 97.69 101 ALA A C 1
ATOM 758 O O . ALA A 1 101 ? 8.048 2.297 -18.696 1.00 97.69 101 ALA A O 1
ATOM 759 N N . GLU A 1 102 ? 7.833 2.623 -20.898 1.00 97.75 102 GLU A N 1
ATOM 760 C CA . GLU A 1 102 ? 6.445 3.096 -20.829 1.00 97.75 102 GLU A CA 1
ATOM 761 C C . GLU A 1 102 ? 5.499 1.985 -20.332 1.00 97.75 102 GLU A C 1
ATOM 763 O O . GLU A 1 102 ? 4.639 2.254 -19.490 1.00 97.75 102 GLU A O 1
ATOM 768 N N . SER A 1 103 ? 5.698 0.736 -20.775 1.00 97.75 103 SER A N 1
ATOM 769 C CA . SER A 1 103 ? 4.951 -0.434 -20.287 1.00 97.75 103 SER A CA 1
ATOM 770 C C . SER A 1 103 ? 5.215 -0.709 -18.807 1.00 97.75 103 SER A C 1
ATOM 772 O O . SER A 1 103 ? 4.269 -0.838 -18.034 1.00 97.75 103 SER A O 1
ATOM 774 N N . GLU A 1 104 ? 6.480 -0.730 -18.380 1.00 97.44 104 GLU A N 1
ATOM 775 C CA . GLU A 1 104 ? 6.859 -0.940 -16.975 1.00 97.44 104 GLU A CA 1
ATOM 776 C C . GLU A 1 104 ? 6.266 0.139 -16.061 1.00 97.44 104 GLU A C 1
ATOM 778 O O . GLU A 1 104 ? 5.755 -0.155 -14.980 1.00 97.44 104 GLU A O 1
ATOM 783 N N . VAL A 1 105 ? 6.278 1.401 -16.502 1.00 97.88 105 VAL A N 1
ATOM 784 C CA . VAL A 1 105 ? 5.660 2.507 -15.762 1.00 97.88 105 VAL A CA 1
ATOM 785 C C . VAL A 1 105 ? 4.144 2.325 -15.665 1.00 97.88 105 VAL A C 1
ATOM 787 O O . VAL A 1 105 ? 3.576 2.561 -14.596 1.00 97.88 105 VAL A O 1
ATOM 790 N N . ALA A 1 106 ? 3.479 1.901 -16.742 1.00 98.00 106 ALA A N 1
ATOM 791 C CA . ALA A 1 106 ? 2.043 1.635 -16.729 1.00 98.00 106 ALA A CA 1
ATOM 792 C C . ALA A 1 106 ? 1.685 0.470 -15.789 1.00 98.00 106 ALA A C 1
ATOM 794 O O . ALA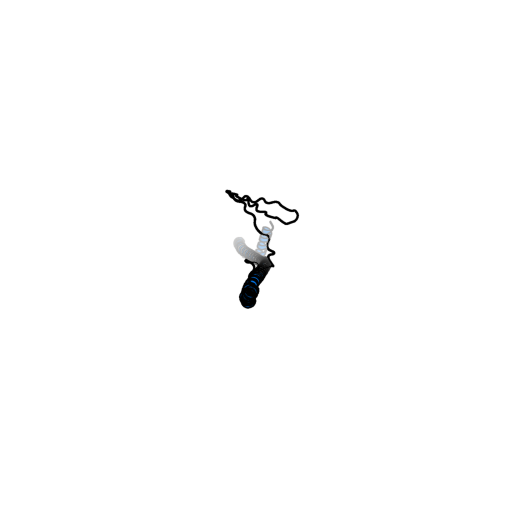 A 1 106 ? 0.753 0.586 -14.988 1.00 98.00 106 ALA A O 1
ATOM 795 N N . GLU A 1 107 ? 2.453 -0.619 -15.825 1.00 97.50 107 GLU A N 1
ATOM 796 C CA . GLU A 1 107 ? 2.302 -1.764 -14.922 1.00 97.50 107 GLU A CA 1
ATOM 797 C C . GLU A 1 107 ? 2.526 -1.365 -13.461 1.00 97.50 107 GLU A C 1
ATOM 799 O O . GLU A 1 107 ? 1.709 -1.690 -12.598 1.00 97.50 107 GLU A O 1
ATOM 804 N N . TYR A 1 108 ? 3.576 -0.590 -13.179 1.00 97.81 108 TYR A N 1
ATOM 805 C CA . TYR A 1 108 ? 3.863 -0.088 -11.838 1.00 97.81 108 TYR A CA 1
ATOM 806 C C . TYR A 1 108 ? 2.741 0.816 -11.309 1.00 97.81 108 TYR A C 1
ATOM 808 O O . TYR A 1 108 ? 2.302 0.668 -10.166 1.00 97.81 108 TYR A O 1
ATOM 816 N N . GLN A 1 109 ? 2.225 1.729 -12.137 1.00 98.12 109 GLN A N 1
ATOM 817 C CA . GLN A 1 109 ? 1.093 2.581 -11.764 1.00 98.12 109 GLN A CA 1
ATOM 818 C C . GLN A 1 109 ? -0.182 1.767 -11.512 1.00 98.12 109 GLN A C 1
ATOM 820 O O . GLN A 1 109 ? -0.892 2.038 -10.541 1.00 98.12 109 GLN A O 1
ATOM 825 N N . SER A 1 110 ? -0.449 0.751 -12.336 1.00 97.81 110 SER A N 1
ATOM 826 C CA . SER A 1 110 ? -1.568 -0.178 -12.148 1.00 97.81 110 SER A CA 1
ATOM 827 C C . SER A 1 110 ? -1.441 -0.956 -10.834 1.00 97.81 110 SER A C 1
ATOM 829 O O . SER A 1 110 ? -2.381 -0.996 -10.036 1.00 97.81 110 SER A O 1
ATOM 831 N N . ALA A 1 111 ? -0.250 -1.484 -10.537 1.00 97.50 111 ALA A N 1
ATOM 832 C CA . ALA A 1 111 ? 0.037 -2.165 -9.280 1.00 97.50 111 ALA A CA 1
ATOM 833 C C . ALA A 1 111 ? -0.161 -1.234 -8.074 1.00 97.50 111 ALA A C 1
ATOM 835 O O . ALA A 1 111 ? -0.813 -1.613 -7.100 1.00 97.50 111 ALA A O 1
ATOM 836 N N . LEU A 1 112 ? 0.315 0.014 -8.147 1.00 98.25 112 LEU A N 1
ATOM 837 C CA . LEU A 1 112 ? 0.080 1.013 -7.102 1.00 98.25 112 LEU A CA 1
ATOM 838 C C . LEU A 1 112 ? -1.408 1.324 -6.912 1.00 98.25 112 LEU A C 1
ATOM 840 O O . LEU A 1 112 ? -1.857 1.469 -5.774 1.00 98.25 112 LEU A O 1
ATOM 844 N N . ALA A 1 113 ? -2.176 1.442 -7.996 1.00 98.00 113 ALA A N 1
ATOM 845 C CA . ALA A 1 113 ? -3.616 1.663 -7.921 1.00 98.00 113 ALA A CA 1
ATOM 846 C C . ALA A 1 113 ? -4.328 0.473 -7.257 1.00 98.00 113 ALA A C 1
ATOM 848 O O . ALA A 1 113 ? -5.137 0.679 -6.352 1.00 98.00 113 ALA A O 1
ATOM 849 N N . SER A 1 114 ? -3.964 -0.756 -7.632 1.00 97.19 114 SER A N 1
ATOM 850 C CA . SER A 1 114 ? -4.491 -1.984 -7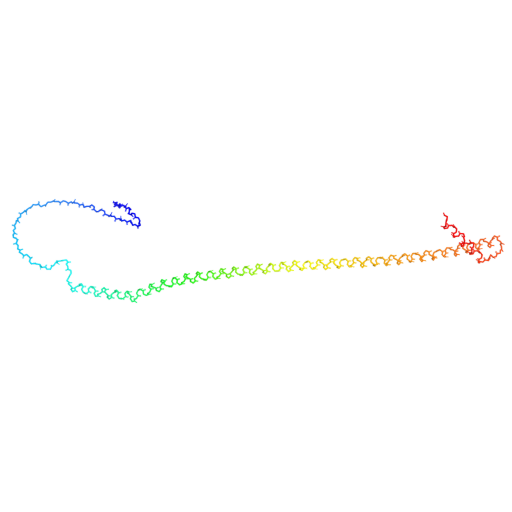.028 1.00 97.19 114 SER A CA 1
ATOM 851 C C . SER A 1 114 ? -4.178 -2.065 -5.533 1.00 97.19 114 SER A C 1
ATOM 853 O O . SER A 1 114 ? -5.078 -2.297 -4.731 1.00 97.19 114 SER A O 1
ATOM 855 N N . VAL A 1 115 ? -2.929 -1.806 -5.130 1.00 98.25 115 VAL A N 1
ATOM 856 C CA . VAL A 1 115 ? -2.524 -1.820 -3.713 1.00 98.25 115 VAL A CA 1
ATOM 857 C C . VAL A 1 115 ? -3.268 -0.749 -2.914 1.00 98.25 115 VAL A C 1
ATOM 859 O O . VAL A 1 115 ? -3.713 -1.015 -1.800 1.00 98.25 115 VAL A O 1
ATOM 862 N N . LYS A 1 116 ? -3.450 0.457 -3.470 1.00 97.88 116 LYS A N 1
ATOM 863 C CA . LYS A 1 116 ? -4.239 1.517 -2.820 1.00 97.88 116 LYS A CA 1
ATOM 864 C C . LYS A 1 116 ? -5.704 1.116 -2.651 1.00 97.88 116 LYS A C 1
ATOM 866 O O . LYS A 1 116 ? -6.264 1.355 -1.584 1.00 97.88 116 LYS A O 1
ATOM 871 N N . ALA A 1 117 ? -6.307 0.504 -3.669 1.00 98.19 117 ALA A N 1
ATOM 872 C CA . ALA A 1 117 ? -7.681 0.016 -3.603 1.00 98.19 117 ALA A CA 1
ATOM 873 C C . ALA A 1 117 ? -7.833 -1.109 -2.566 1.00 98.19 117 ALA A C 1
ATOM 875 O O . ALA A 1 117 ? -8.754 -1.077 -1.752 1.00 98.19 117 ALA A O 1
ATOM 876 N N . GLU A 1 118 ? -6.896 -2.058 -2.529 1.00 97.75 118 GLU A N 1
ATOM 877 C CA . GLU A 1 118 ? -6.888 -3.140 -1.543 1.00 97.75 118 GLU A CA 1
ATOM 878 C C . GLU A 1 118 ? -6.688 -2.609 -0.117 1.00 97.75 118 GLU A C 1
ATOM 880 O O . GLU A 1 118 ? -7.388 -3.025 0.805 1.00 97.75 118 GLU A O 1
ATOM 885 N N . ALA A 1 119 ? -5.776 -1.653 0.078 1.00 97.94 119 ALA A N 1
ATOM 886 C CA . ALA A 1 119 ? -5.558 -1.012 1.370 1.00 97.94 119 ALA A CA 1
ATOM 887 C C . ALA A 1 119 ? -6.810 -0.267 1.855 1.00 97.94 119 ALA A C 1
ATOM 889 O O . ALA A 1 119 ? -7.191 -0.418 3.016 1.00 97.94 119 ALA A O 1
ATOM 890 N N . ALA A 1 120 ? -7.475 0.488 0.974 1.00 97.81 120 ALA A N 1
ATOM 891 C CA . ALA A 1 120 ? -8.742 1.145 1.289 1.00 97.81 120 ALA A CA 1
ATOM 892 C C . ALA A 1 120 ? -9.817 0.119 1.686 1.00 97.81 120 ALA A C 1
ATOM 894 O O . ALA A 1 120 ? -10.412 0.243 2.754 1.00 97.81 120 ALA A O 1
ATOM 895 N N . GLY A 1 121 ? -9.970 -0.958 0.907 1.00 98.19 121 GLY A N 1
ATOM 896 C CA . GLY A 1 121 ? -10.901 -2.043 1.224 1.00 98.19 121 GLY A CA 1
ATOM 897 C C . GLY A 1 121 ? -10.609 -2.712 2.572 1.00 98.19 121 GLY A C 1
ATOM 898 O O . GLY A 1 121 ? -11.524 -2.943 3.360 1.00 98.19 121 GLY A O 1
ATOM 899 N N . ARG A 1 122 ? -9.334 -2.967 2.896 1.00 97.81 122 ARG A N 1
ATOM 900 C CA . ARG A 1 122 ? -8.931 -3.515 4.203 1.00 97.81 122 ARG A CA 1
ATOM 901 C C . ARG A 1 122 ? -9.260 -2.568 5.355 1.00 97.81 122 ARG A C 1
ATOM 903 O O . ARG A 1 122 ? -9.716 -3.029 6.398 1.00 97.81 122 ARG A O 1
ATOM 910 N N . ILE A 1 123 ? -9.044 -1.264 5.176 1.00 98.19 123 ILE A N 1
ATOM 911 C CA . ILE A 1 123 ? -9.389 -0.250 6.182 1.00 98.19 123 ILE A CA 1
ATOM 912 C C . ILE A 1 123 ? -10.902 -0.218 6.414 1.00 98.19 123 ILE A C 1
ATOM 914 O O . ILE A 1 123 ? -11.335 -0.157 7.564 1.00 98.19 123 ILE A O 1
ATOM 918 N N . ASP A 1 124 ? -11.706 -0.301 5.357 1.00 97.94 124 ASP A N 1
ATOM 919 C CA . ASP A 1 124 ? -13.164 -0.269 5.475 1.00 97.94 124 ASP A CA 1
ATOM 920 C C . ASP A 1 124 ? -13.714 -1.527 6.159 1.00 97.94 124 ASP A C 1
ATOM 922 O O . ASP A 1 124 ? -14.524 -1.419 7.083 1.00 97.94 124 ASP A O 1
ATOM 926 N N . VAL A 1 125 ? -13.198 -2.712 5.815 1.00 97.75 125 VAL A N 1
ATOM 927 C CA . VAL A 1 125 ? -13.538 -3.968 6.509 1.00 97.75 125 VAL A CA 1
ATOM 928 C C . VAL A 1 125 ? -13.132 -3.914 7.985 1.00 97.75 125 VAL A C 1
ATOM 930 O O . VAL A 1 125 ? -13.908 -4.312 8.859 1.00 97.75 125 VAL A O 1
ATOM 933 N N . ALA A 1 126 ? -11.941 -3.388 8.291 1.00 97.81 126 ALA A N 1
ATOM 934 C CA . ALA A 1 126 ? -11.476 -3.230 9.667 1.00 97.81 126 ALA A CA 1
ATOM 935 C C . ALA A 1 126 ? -12.369 -2.266 10.464 1.00 97.81 126 ALA A C 1
ATOM 937 O O . ALA A 1 126 ? -12.734 -2.571 11.598 1.00 97.81 126 ALA A O 1
ATOM 938 N N . ARG A 1 127 ? -12.777 -1.137 9.868 1.00 98.19 127 ARG A N 1
ATOM 939 C CA . ARG A 1 127 ? -13.723 -0.188 10.477 1.00 98.19 127 ARG A CA 1
ATOM 940 C C . ARG A 1 127 ? -15.077 -0.833 10.743 1.00 98.19 127 ARG A C 1
ATOM 942 O O . ARG A 1 127 ? -15.586 -0.720 11.852 1.00 98.19 127 ARG A O 1
ATOM 949 N N . GLN A 1 128 ? -15.640 -1.543 9.768 1.00 98.06 128 GLN A N 1
ATOM 950 C CA . GLN A 1 128 ? -16.931 -2.213 9.930 1.00 98.06 128 GLN A CA 1
ATOM 951 C C . GLN A 1 128 ? -16.886 -3.281 11.033 1.00 98.06 128 GLN A C 1
ATOM 953 O O . GLN A 1 128 ? -17.804 -3.374 11.853 1.00 98.06 128 GLN A O 1
ATOM 958 N N . THR A 1 129 ? -15.801 -4.056 11.083 1.00 97.31 129 THR A N 1
ATOM 959 C CA . THR A 1 129 ? -15.576 -5.064 12.127 1.00 97.31 129 THR A CA 1
ATOM 960 C C . THR A 1 129 ? -15.458 -4.401 13.497 1.00 97.31 129 THR A C 1
ATOM 962 O O . THR A 1 129 ? -16.133 -4.811 14.439 1.00 97.31 129 THR A O 1
ATOM 965 N N . LEU A 1 130 ? -14.673 -3.324 13.596 1.00 98.19 130 LEU A N 1
ATOM 966 C CA . LEU A 1 130 ? -14.487 -2.579 14.836 1.00 98.19 130 LEU A CA 1
ATOM 967 C C . LEU A 1 130 ? -15.798 -1.980 15.353 1.00 98.19 130 LEU A C 1
ATOM 969 O O . LEU A 1 130 ? -16.082 -2.099 16.541 1.00 98.19 130 LEU A O 1
ATOM 973 N N . GLU A 1 131 ? -16.616 -1.372 14.492 1.00 98.06 131 GLU A N 1
ATOM 974 C CA . GLU A 1 131 ? -17.914 -0.814 14.899 1.00 98.06 131 GLU A CA 1
ATOM 975 C C . GLU A 1 131 ? -18.899 -1.900 15.348 1.00 98.06 131 GLU A C 1
ATOM 977 O O . GLU A 1 131 ? -19.638 -1.719 16.324 1.00 98.06 131 GLU A O 1
ATOM 982 N N . THR A 1 132 ? -18.866 -3.061 14.691 1.00 97.94 132 THR A N 1
ATOM 983 C CA . THR A 1 132 ? -19.671 -4.227 15.076 1.00 97.94 132 THR A CA 1
ATOM 984 C C . THR A 1 132 ? -19.254 -4.740 16.453 1.00 97.94 132 THR A C 1
ATOM 986 O O . THR A 1 132 ? -20.093 -4.876 17.346 1.00 97.94 132 THR A O 1
ATOM 989 N N . GLU A 1 133 ? -17.954 -4.955 16.673 1.00 98.06 133 GLU A N 1
ATOM 990 C CA . GLU A 1 133 ? -17.425 -5.365 17.975 1.00 98.06 133 GLU A CA 1
ATOM 991 C C . GLU A 1 133 ? -17.692 -4.325 19.061 1.00 98.06 133 GLU A C 1
ATOM 993 O O . GLU A 1 133 ? -18.065 -4.677 20.180 1.00 98.06 133 GLU A O 1
ATOM 998 N N . ARG A 1 134 ? -17.521 -3.038 18.749 1.00 98.19 134 ARG A N 1
ATOM 999 C CA . ARG A 1 134 ? -17.771 -1.941 19.685 1.00 98.19 134 ARG A CA 1
ATOM 1000 C C . ARG A 1 134 ? -19.225 -1.948 20.137 1.00 98.19 134 ARG A C 1
ATOM 1002 O O . ARG A 1 134 ? -19.486 -1.898 21.338 1.00 98.19 134 ARG A O 1
ATOM 1009 N N . THR A 1 135 ? -20.158 -2.066 19.198 1.00 98.00 135 THR A N 1
ATOM 1010 C CA . THR A 1 135 ? -21.592 -2.152 19.493 1.00 98.00 135 THR A CA 1
ATOM 1011 C C . THR A 1 135 ? -21.911 -3.384 20.338 1.00 98.00 135 THR A C 1
ATOM 1013 O O . THR A 1 135 ? -22.599 -3.267 21.353 1.00 98.00 135 THR A O 1
ATOM 1016 N N . ALA A 1 136 ? -21.350 -4.546 19.989 1.00 97.94 136 ALA A N 1
ATOM 1017 C CA . ALA A 1 136 ? -21.535 -5.783 20.742 1.00 97.94 136 ALA A CA 1
ATOM 1018 C C . ALA A 1 136 ? -21.003 -5.677 22.184 1.00 97.94 136 ALA A C 1
ATOM 1020 O O . ALA A 1 136 ? -21.710 -6.024 23.130 1.00 97.94 136 ALA A O 1
ATOM 1021 N N . ARG A 1 137 ? -19.798 -5.124 22.380 1.00 97.81 137 ARG A N 1
ATOM 1022 C CA . ARG A 1 137 ? -19.201 -4.921 23.712 1.00 97.81 137 ARG A CA 1
ATOM 1023 C C . ARG A 1 137 ? -19.993 -3.926 24.555 1.00 97.81 137 ARG A C 1
ATOM 1025 O O . ARG A 1 137 ? -20.147 -4.144 25.755 1.00 97.81 137 ARG A O 1
ATOM 1032 N N . ILE A 1 138 ? -20.509 -2.852 23.952 1.00 98.31 138 ILE A N 1
ATOM 1033 C CA . ILE A 1 138 ? -21.381 -1.890 24.644 1.00 98.31 138 ILE A CA 1
ATOM 1034 C C . ILE A 1 138 ? -22.683 -2.572 25.075 1.00 98.31 138 ILE A C 1
ATOM 1036 O O . ILE A 1 138 ? -23.093 -2.424 26.226 1.00 98.31 138 ILE A O 1
ATOM 1040 N N . ALA A 1 139 ? -23.311 -3.354 24.194 1.00 98.12 139 ALA A N 1
ATOM 1041 C CA . ALA A 1 139 ? -24.525 -4.097 24.522 1.00 98.12 139 ALA A CA 1
ATOM 1042 C C . ALA A 1 139 ? -24.287 -5.105 25.661 1.00 98.12 139 ALA A C 1
ATOM 1044 O O . ALA A 1 139 ? -25.054 -5.142 26.623 1.00 98.12 139 ALA A O 1
ATOM 1045 N N . GLU A 1 140 ? -23.186 -5.858 25.611 1.00 98.00 140 GLU A N 1
ATOM 1046 C CA . GLU A 1 140 ? -22.795 -6.802 26.661 1.00 98.00 140 GLU A CA 1
ATOM 1047 C C . GLU A 1 140 ? -22.501 -6.087 27.992 1.00 98.00 140 GL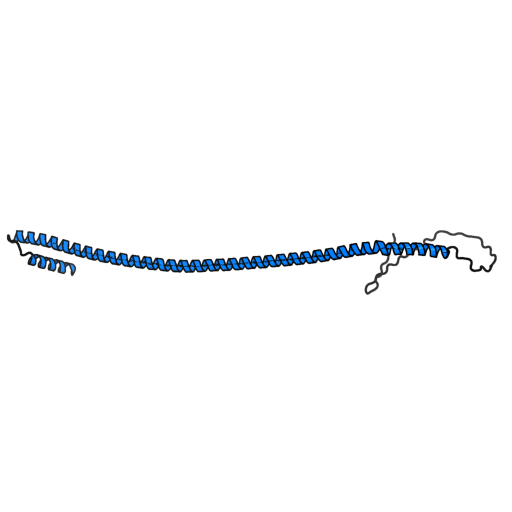U A C 1
ATOM 1049 O O . GLU A 1 140 ? -22.929 -6.529 29.059 1.00 98.00 140 GLU A O 1
ATOM 1054 N N . ALA A 1 141 ? -21.788 -4.956 27.959 1.00 98.12 141 ALA A N 1
ATOM 1055 C CA . ALA A 1 141 ? -21.537 -4.140 29.144 1.00 98.12 141 ALA A CA 1
ATOM 1056 C C . ALA A 1 141 ? -22.846 -3.623 29.760 1.00 98.12 141 ALA A C 1
ATOM 1058 O O . ALA A 1 141 ? -23.038 -3.753 30.969 1.00 98.12 141 ALA A O 1
ATOM 1059 N N . ASN A 1 142 ? -23.772 -3.118 28.942 1.00 98.00 142 ASN A N 1
ATOM 1060 C CA . ASN A 1 142 ? -25.083 -2.659 29.397 1.00 98.00 142 ASN A CA 1
ATOM 1061 C C . ASN A 1 142 ? -25.911 -3.797 30.007 1.00 98.00 142 ASN A C 1
ATOM 1063 O O . ASN A 1 142 ? -26.497 -3.613 31.073 1.00 98.00 142 ASN A O 1
ATOM 1067 N N . ALA A 1 143 ? -25.905 -4.983 29.394 1.00 98.12 143 ALA A N 1
ATOM 1068 C CA . ALA A 1 143 ? -26.571 -6.165 29.938 1.00 98.12 143 ALA A CA 1
ATOM 1069 C C . ALA A 1 143 ? -25.978 -6.571 31.299 1.00 98.12 143 ALA A C 1
ATOM 1071 O O . ALA A 1 143 ? -26.716 -6.775 32.263 1.00 98.12 143 ALA A O 1
ATOM 1072 N N . ARG A 1 144 ? -24.643 -6.601 31.424 1.00 97.75 144 ARG A N 1
ATOM 1073 C CA . ARG A 1 144 ? -23.958 -6.873 32.701 1.00 97.75 144 ARG A CA 1
ATOM 1074 C C . ARG A 1 144 ? -24.302 -5.842 33.773 1.00 97.75 144 ARG A C 1
ATOM 1076 O O . ARG A 1 144 ? -24.526 -6.211 34.924 1.00 97.75 144 ARG A O 1
ATOM 1083 N N . ILE A 1 145 ? -24.353 -4.561 33.409 1.00 98.19 145 ILE A N 1
ATOM 1084 C CA . ILE A 1 145 ? -24.753 -3.484 34.322 1.00 98.19 145 ILE A CA 1
ATOM 1085 C C . ILE A 1 145 ? -26.204 -3.679 34.770 1.00 98.19 145 ILE A C 1
ATOM 1087 O O . ILE A 1 145 ? -26.477 -3.556 35.960 1.00 98.19 145 ILE A O 1
ATOM 1091 N N . ALA A 1 146 ? -27.122 -4.012 33.859 1.00 97.94 146 ALA A N 1
ATOM 1092 C CA . ALA A 1 146 ? -28.525 -4.250 34.190 1.00 97.94 146 ALA A CA 1
ATOM 1093 C C . ALA A 1 146 ? -28.691 -5.417 35.177 1.00 97.94 146 ALA A C 1
ATOM 1095 O O . ALA A 1 146 ? -29.374 -5.265 36.188 1.00 97.94 146 ALA A O 1
ATOM 1096 N N . VAL A 1 147 ? -27.995 -6.537 34.945 1.00 98.19 147 VAL A N 1
ATOM 1097 C CA . VAL A 1 147 ? -27.999 -7.695 35.857 1.00 98.19 147 VAL A CA 1
ATOM 1098 C C . VAL A 1 147 ? -27.446 -7.321 37.233 1.00 98.19 147 VAL A C 1
ATOM 1100 O O . VAL A 1 147 ? -28.074 -7.618 38.246 1.00 98.19 147 VAL A O 1
ATOM 1103 N N . ARG A 1 148 ? -26.303 -6.624 37.294 1.00 97.69 148 ARG A N 1
ATOM 1104 C CA . ARG A 1 148 ? -25.711 -6.184 38.571 1.00 97.69 148 ARG A CA 1
ATOM 1105 C C . ARG A 1 148 ? -26.614 -5.214 39.326 1.00 97.69 148 ARG A C 1
ATOM 1107 O O . ARG A 1 148 ? -26.725 -5.324 40.539 1.00 97.69 148 ARG A O 1
ATOM 1114 N N . LYS A 1 149 ? -27.272 -4.290 38.621 1.00 98.06 149 LYS A N 1
ATOM 1115 C CA . LYS A 1 149 ? -28.249 -3.375 39.224 1.00 98.06 149 LYS A CA 1
ATOM 1116 C C . LYS A 1 149 ? -29.441 -4.138 39.796 1.00 98.06 149 LYS A C 1
ATOM 1118 O O . LYS A 1 149 ? -29.807 -3.880 40.933 1.00 98.06 149 LYS A O 1
ATOM 1123 N N . ALA A 1 150 ? -30.006 -5.086 39.049 1.00 97.56 150 ALA A N 1
ATOM 1124 C CA . ALA A 1 150 ? -31.117 -5.905 39.530 1.00 97.56 150 ALA A CA 1
ATOM 1125 C C . ALA A 1 150 ? -30.729 -6.726 40.771 1.00 97.56 150 ALA A C 1
ATOM 1127 O O . ALA A 1 150 ? -31.479 -6.756 41.742 1.00 97.56 150 ALA A O 1
ATOM 1128 N N . ALA A 1 151 ? -29.534 -7.326 40.773 1.00 97.56 151 ALA A N 1
ATOM 1129 C CA . ALA A 1 151 ? -29.014 -8.057 41.926 1.00 97.56 151 ALA A CA 1
ATOM 1130 C C . ALA A 1 151 ? -28.809 -7.148 43.151 1.00 97.56 151 ALA A C 1
ATOM 1132 O O . ALA A 1 151 ? -29.246 -7.498 44.242 1.00 97.56 151 ALA A O 1
ATOM 1133 N N . ALA A 1 152 ? -28.217 -5.962 42.970 1.00 97.50 152 ALA A N 1
ATOM 1134 C CA . ALA A 1 152 ? -28.006 -5.003 44.056 1.00 97.50 152 ALA A CA 1
ATOM 1135 C C . ALA A 1 152 ? -29.325 -4.470 44.643 1.00 97.50 152 ALA A C 1
ATOM 1137 O O . ALA A 1 152 ? -29.426 -4.277 45.853 1.00 97.50 152 ALA A O 1
ATOM 1138 N N . VAL A 1 153 ? -30.343 -4.249 43.802 1.00 97.75 153 VAL A N 1
ATOM 1139 C CA . VAL A 1 153 ? -31.693 -3.881 44.263 1.00 97.75 153 VAL A CA 1
ATOM 1140 C C . VAL A 1 153 ? -32.298 -5.018 45.085 1.00 97.75 153 VAL A C 1
ATOM 1142 O O . VAL A 1 153 ? -32.724 -4.776 46.207 1.00 97.75 153 VAL A O 1
ATOM 1145 N N . ALA A 1 154 ? -32.246 -6.260 44.595 1.00 97.69 154 ALA A N 1
ATOM 1146 C CA . ALA A 1 154 ? -32.763 -7.415 45.329 1.00 97.69 154 ALA A CA 1
ATOM 1147 C C . ALA A 1 154 ? -32.045 -7.637 46.676 1.00 97.69 154 ALA A C 1
ATOM 1149 O O . ALA A 1 154 ? -32.688 -7.955 47.675 1.00 97.69 154 ALA A O 1
ATOM 1150 N N . GLU A 1 155 ? -30.725 -7.440 46.723 1.00 97.38 155 GLU A N 1
ATOM 1151 C CA . GLU A 1 155 ? -29.941 -7.507 47.961 1.00 97.38 155 GLU A CA 1
ATOM 1152 C C . GLU A 1 155 ? -30.321 -6.383 48.934 1.00 97.38 155 GLU A C 1
ATOM 1154 O O . GLU A 1 155 ? -30.499 -6.634 50.125 1.00 97.38 155 GLU A O 1
ATOM 1159 N N . THR A 1 156 ? -30.514 -5.161 48.429 1.00 97.69 156 THR A N 1
ATOM 1160 C CA . THR A 1 156 ? -30.966 -4.020 49.238 1.00 97.69 156 THR A CA 1
ATOM 1161 C C . THR A 1 156 ? -32.359 -4.270 49.813 1.00 97.69 156 THR A C 1
ATOM 1163 O O . THR A 1 156 ? -32.576 -4.040 51.001 1.00 97.69 156 THR A O 1
ATOM 1166 N N . ASP A 1 157 ? -33.289 -4.793 49.012 1.00 97.12 157 ASP A N 1
ATOM 1167 C CA . ASP A 1 157 ? -34.645 -5.122 49.457 1.00 97.12 157 ASP A CA 1
ATOM 1168 C C . ASP A 1 157 ? -34.631 -6.222 50.529 1.00 97.12 157 ASP A C 1
ATOM 1170 O O . ASP A 1 157 ? -35.311 -6.107 51.553 1.00 97.12 157 ASP A O 1
ATOM 1174 N N . ALA A 1 158 ? -33.803 -7.258 50.347 1.00 96.88 158 ALA A N 1
ATOM 1175 C CA . ALA A 1 158 ? -33.616 -8.316 51.337 1.00 96.88 158 ALA A CA 1
ATOM 1176 C C . ALA A 1 158 ? -32.995 -7.784 52.642 1.00 96.88 158 ALA A C 1
ATOM 1178 O O . ALA A 1 158 ? -33.469 -8.116 53.732 1.00 96.88 158 ALA A O 1
ATOM 1179 N N . ALA A 1 159 ? -31.980 -6.920 52.549 1.00 96.88 159 ALA A N 1
ATOM 1180 C CA . ALA A 1 159 ? -31.351 -6.285 53.704 1.00 96.88 159 ALA A CA 1
ATOM 1181 C C . ALA A 1 159 ? -32.334 -5.377 54.461 1.00 96.88 159 ALA A C 1
ATOM 1183 O O . ALA A 1 159 ? -32.397 -5.427 55.690 1.00 96.88 159 ALA A O 1
ATOM 1184 N N . MET A 1 160 ? -33.152 -4.598 53.746 1.00 96.38 160 MET A N 1
ATOM 1185 C CA . MET A 1 160 ? -34.204 -3.767 54.340 1.00 96.38 160 MET A CA 1
ATOM 1186 C C . MET A 1 160 ? -35.276 -4.614 55.034 1.00 96.38 160 MET A C 1
ATOM 1188 O O . MET A 1 160 ? -35.712 -4.266 56.132 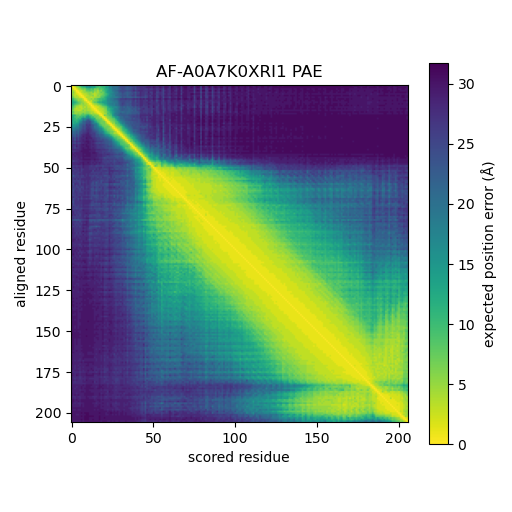1.00 96.38 160 MET A O 1
ATOM 1192 N N . ALA A 1 161 ? -35.682 -5.740 54.442 1.00 95.88 161 ALA A N 1
ATOM 1193 C CA . ALA A 1 161 ? -36.624 -6.667 55.066 1.00 95.88 161 ALA A CA 1
ATOM 1194 C C . ALA A 1 161 ? -36.054 -7.282 56.359 1.00 95.88 161 ALA A C 1
ATOM 1196 O O . ALA A 1 161 ? -36.732 -7.282 57.387 1.00 95.88 161 ALA A O 1
ATOM 1197 N N . ALA A 1 162 ? -34.796 -7.733 56.342 1.00 96.00 162 ALA A N 1
ATOM 1198 C CA . ALA A 1 162 ? -34.121 -8.276 57.522 1.00 96.00 162 ALA A CA 1
ATOM 1199 C C . ALA A 1 162 ? -33.921 -7.218 58.625 1.00 96.00 162 ALA A C 1
ATOM 1201 O O . ALA A 1 162 ? -34.118 -7.496 59.812 1.00 96.00 162 ALA A O 1
ATOM 1202 N N . ALA A 1 163 ? -33.579 -5.982 58.246 1.00 96.12 163 ALA A N 1
ATOM 1203 C CA . ALA A 1 163 ? -33.467 -4.862 59.176 1.00 96.12 163 ALA A CA 1
ATOM 1204 C C . ALA A 1 163 ? -34.815 -4.545 59.843 1.00 96.12 163 ALA A C 1
ATOM 1206 O O . ALA A 1 163 ? -34.867 -4.393 61.062 1.00 96.12 163 ALA A O 1
ATOM 1207 N N . ARG A 1 164 ? -35.916 -4.522 59.078 1.00 94.44 164 ARG A N 1
ATOM 1208 C CA . ARG A 1 164 ? -37.275 -4.343 59.621 1.00 94.44 164 ARG A CA 1
ATOM 1209 C C . ARG A 1 164 ? -37.639 -5.437 60.623 1.00 94.44 164 ARG A C 1
ATOM 1211 O O . ARG A 1 164 ? -38.055 -5.107 61.727 1.00 94.44 164 ARG A O 1
ATOM 1218 N N . GLN A 1 165 ? -37.394 -6.706 60.293 1.00 94.38 165 GLN A N 1
ATOM 1219 C CA . GLN A 1 165 ? -37.629 -7.830 61.213 1.00 94.38 165 GLN A CA 1
ATOM 1220 C C . GLN A 1 165 ? -36.813 -7.700 62.509 1.00 94.38 165 GLN A C 1
ATOM 1222 O O . GLN A 1 165 ? -37.314 -7.968 63.600 1.00 94.38 165 GLN A O 1
ATOM 1227 N N . SER A 1 166 ? -35.562 -7.243 62.402 1.00 95.56 166 SER A N 1
ATOM 1228 C CA . SER A 1 166 ? -34.689 -7.025 63.561 1.00 95.56 166 SER A CA 1
ATOM 1229 C C . SER A 1 166 ? -35.196 -5.887 64.455 1.00 95.56 166 SER A C 1
ATOM 1231 O O . SER A 1 166 ? -35.180 -6.011 65.679 1.00 95.56 166 SER A O 1
ATOM 1233 N N . ILE A 1 167 ? -35.686 -4.795 63.856 1.00 95.19 167 ILE A N 1
ATOM 1234 C CA . ILE A 1 167 ? -36.303 -3.674 64.580 1.00 95.19 167 ILE A CA 1
ATOM 1235 C C . ILE A 1 167 ? -37.594 -4.129 65.270 1.00 95.19 167 ILE A C 1
ATOM 1237 O O . ILE A 1 167 ? -37.772 -3.844 66.451 1.00 95.19 167 ILE A O 1
ATOM 1241 N N . GLU A 1 168 ? -38.466 -4.869 64.582 1.00 93.12 168 GLU A N 1
ATOM 1242 C CA . GLU A 1 168 ? -39.708 -5.408 65.157 1.00 93.12 168 GLU A CA 1
ATOM 1243 C C . GLU A 1 168 ? -39.433 -6.305 66.371 1.00 93.12 168 GLU A C 1
ATOM 1245 O O . GLU A 1 168 ? -40.063 -6.138 67.417 1.00 93.12 168 GLU A O 1
ATOM 1250 N N . ALA A 1 169 ? -38.447 -7.203 66.273 1.00 93.56 169 ALA A N 1
ATOM 1251 C CA . ALA A 1 169 ? -38.041 -8.064 67.381 1.00 93.56 169 ALA A CA 1
ATOM 1252 C C . ALA A 1 169 ? -37.483 -7.259 68.570 1.00 93.56 169 ALA A C 1
ATOM 1254 O O . ALA A 1 169 ? -37.841 -7.518 69.723 1.00 93.56 169 ALA A O 1
ATOM 1255 N N . ALA A 1 170 ? -36.642 -6.252 68.303 1.00 94.44 170 ALA A N 1
ATOM 1256 C CA . ALA A 1 170 ? -36.084 -5.387 69.339 1.00 94.44 170 ALA A CA 1
ATOM 1257 C C . ALA A 1 170 ? -37.180 -4.573 70.047 1.00 94.44 170 ALA A C 1
ATOM 1259 O O . ALA A 1 170 ? -37.253 -4.585 71.277 1.00 94.44 170 ALA A O 1
ATOM 1260 N N . VAL A 1 171 ? -38.077 -3.930 69.293 1.00 95.06 171 VAL A N 1
ATOM 1261 C CA . VAL A 1 171 ? -39.207 -3.159 69.838 1.00 95.06 171 VAL A CA 1
ATOM 1262 C C . VAL A 1 171 ? -40.153 -4.061 70.628 1.00 95.06 171 VAL A C 1
ATOM 1264 O O . VAL A 1 171 ? -40.550 -3.691 71.732 1.00 95.06 171 VAL A O 1
ATOM 1267 N N . GLY A 1 172 ? -40.457 -5.261 70.123 1.00 92.62 172 GLY A N 1
ATOM 1268 C CA . GLY A 1 172 ? -41.246 -6.264 70.839 1.00 92.62 172 GLY A CA 1
ATOM 1269 C C . GLY A 1 172 ? -40.647 -6.604 72.203 1.00 92.62 172 GLY A C 1
ATOM 1270 O O . GLY A 1 172 ? -41.340 -6.527 73.213 1.00 92.62 172 GLY A O 1
ATOM 1271 N N . SER A 1 173 ? -39.338 -6.872 72.258 1.00 93.06 173 SER A N 1
ATOM 1272 C CA . SER A 1 173 ? -38.649 -7.195 73.516 1.00 93.06 173 SER A CA 1
ATOM 1273 C C . SER A 1 173 ? -38.679 -6.046 74.537 1.00 93.06 173 SER A C 1
ATOM 1275 O O . SER A 1 173 ? -38.868 -6.271 75.735 1.00 93.06 173 SER A O 1
ATOM 1277 N N . VAL A 1 174 ? -38.550 -4.798 74.069 1.00 94.06 174 VAL A N 1
ATOM 1278 C CA . VAL A 1 174 ? -38.626 -3.598 74.915 1.00 94.06 174 VAL A CA 1
ATOM 1279 C C . VAL A 1 174 ? -40.056 -3.381 75.419 1.00 94.06 174 VAL A C 1
ATOM 1281 O O . VAL A 1 174 ? -40.248 -3.120 76.607 1.00 94.06 174 VAL A O 1
ATOM 1284 N N . ALA A 1 175 ? -41.060 -3.537 74.551 1.00 91.81 175 ALA A N 1
ATOM 1285 C CA . ALA A 1 175 ? -42.471 -3.398 74.903 1.00 91.81 175 ALA A CA 1
ATOM 1286 C C . ALA A 1 175 ? -42.926 -4.467 75.908 1.00 91.81 175 ALA A C 1
ATOM 1288 O O . ALA A 1 175 ? -43.594 -4.133 76.888 1.00 91.81 175 ALA A O 1
ATOM 1289 N N . GLU A 1 176 ? -42.527 -5.730 75.720 1.00 91.44 176 GLU A N 1
ATOM 1290 C CA . GLU A 1 176 ? -42.783 -6.813 76.678 1.00 91.44 176 GLU A CA 1
ATOM 1291 C C . GLU A 1 176 ? -42.226 -6.466 78.062 1.00 91.44 176 GLU A C 1
ATOM 1293 O O . GLU A 1 176 ? -42.949 -6.545 79.057 1.00 91.44 176 GLU A O 1
ATOM 1298 N N . ARG A 1 177 ? -40.968 -6.008 78.125 1.00 91.81 177 ARG A N 1
ATOM 1299 C CA . ARG A 1 177 ? -40.299 -5.674 79.390 1.00 91.81 177 ARG A CA 1
ATOM 1300 C C . ARG A 1 177 ? -40.906 -4.454 80.080 1.00 91.81 177 ARG A C 1
ATOM 1302 O O . ARG A 1 177 ? -41.076 -4.466 81.297 1.00 91.81 177 ARG A O 1
ATOM 1309 N N . ALA A 1 178 ? -41.273 -3.420 79.326 1.00 91.12 178 ALA A N 1
ATOM 1310 C CA . ALA A 1 178 ? -41.969 -2.249 79.863 1.00 91.12 178 ALA A CA 1
ATOM 1311 C C . ALA A 1 178 ? -43.367 -2.606 80.405 1.00 91.12 178 ALA A C 1
ATOM 1313 O O . ALA A 1 178 ? -43.780 -2.131 81.465 1.00 91.12 178 ALA A O 1
ATOM 1314 N N . THR A 1 179 ? -44.080 -3.488 79.703 1.00 89.00 179 THR A N 1
ATOM 1315 C CA . THR A 1 179 ? -45.415 -3.962 80.094 1.00 89.00 179 THR A CA 1
ATOM 1316 C C . THR A 1 179 ? -45.343 -4.826 81.355 1.00 89.00 179 THR A C 1
ATOM 1318 O O . THR A 1 179 ? -46.126 -4.618 82.280 1.00 89.00 179 THR A O 1
ATOM 1321 N N . GLU A 1 180 ? -44.365 -5.733 81.444 1.00 90.56 180 GLU A N 1
ATOM 1322 C CA . GLU A 1 180 ? -44.105 -6.546 82.640 1.00 90.56 180 GLU A CA 1
ATOM 1323 C C . GLU A 1 180 ? -43.798 -5.676 83.869 1.00 90.56 180 GLU A C 1
ATOM 1325 O O . GLU A 1 180 ? -44.368 -5.907 84.936 1.00 90.56 180 GLU A O 1
ATOM 1330 N N . LEU A 1 181 ? -42.974 -4.631 83.713 1.00 91.06 181 LEU A N 1
ATOM 1331 C CA . LEU A 1 181 ? -42.676 -3.669 84.782 1.00 91.06 181 LEU A CA 1
ATOM 1332 C C . LEU A 1 181 ? -43.921 -2.910 85.273 1.00 91.06 181 LEU A C 1
ATOM 1334 O O . LEU A 1 181 ? -43.995 -2.564 86.449 1.00 91.06 181 LEU A O 1
ATOM 1338 N N . THR A 1 182 ? -44.895 -2.659 84.396 1.00 90.06 182 THR A N 1
ATOM 1339 C CA . THR A 1 182 ? -46.087 -1.855 84.718 1.00 90.06 182 THR A CA 1
ATOM 1340 C C . THR A 1 182 ? -47.221 -2.699 85.310 1.00 90.06 182 THR A C 1
ATOM 1342 O O . THR A 1 182 ? -47.883 -2.275 86.253 1.00 90.06 182 THR A O 1
ATOM 1345 N N . LEU A 1 183 ? -47.457 -3.902 84.773 1.00 87.19 183 LEU A N 1
ATOM 1346 C CA . LEU A 1 183 ? -48.530 -4.809 85.209 1.00 87.19 183 LEU A CA 1
ATOM 1347 C C . LEU A 1 183 ? -48.099 -5.779 86.318 1.00 87.19 183 LEU A C 1
ATOM 1349 O O . LEU A 1 183 ? -48.950 -6.432 86.924 1.00 87.19 183 LEU A O 1
ATOM 1353 N N . GLY A 1 184 ? -46.791 -5.932 86.551 1.00 85.38 184 GLY A N 1
ATOM 1354 C CA . GLY A 1 184 ? -46.233 -6.895 87.507 1.00 85.38 184 GLY A CA 1
ATOM 1355 C C . GLY A 1 184 ? -46.433 -8.365 87.111 1.00 85.38 184 GLY A C 1
ATOM 1356 O O . GLY A 1 184 ? -46.188 -9.260 87.918 1.00 85.38 184 GLY A O 1
ATOM 1357 N N . LYS A 1 185 ? -46.903 -8.633 85.885 1.00 85.06 185 LYS A N 1
ATOM 1358 C CA . LYS A 1 185 ? -47.093 -9.969 85.305 1.00 85.06 185 LYS A CA 1
ATOM 1359 C C . LYS A 1 185 ? -46.603 -9.981 83.864 1.00 85.06 185 LYS A C 1
ATOM 1361 O O . LYS A 1 185 ? -46.735 -8.989 83.150 1.00 85.06 185 LYS A O 1
ATOM 1366 N N . ARG A 1 186 ? -46.082 -11.132 83.435 1.00 82.75 186 ARG A N 1
ATOM 1367 C CA . ARG A 1 186 ? -45.559 -11.321 82.083 1.00 82.75 186 ARG A CA 1
ATOM 1368 C C . ARG A 1 186 ? -46.713 -11.343 81.060 1.00 82.75 186 ARG A C 1
ATOM 1370 O O . ARG A 1 186 ? -47.612 -12.175 81.207 1.00 82.75 186 ARG A O 1
ATOM 1377 N N . PRO A 1 187 ? -46.725 -10.437 80.068 1.00 82.25 187 PRO A N 1
ATOM 1378 C CA . PRO A 1 187 ? -47.764 -10.394 79.040 1.00 82.25 187 PRO A CA 1
ATOM 1379 C C . PRO A 1 187 ? -47.622 -11.550 78.035 1.00 82.25 187 PRO A C 1
ATOM 1381 O O . PRO A 1 187 ? -46.542 -12.120 77.883 1.00 82.25 187 PRO A O 1
ATOM 1384 N N . ASP A 1 188 ? -48.712 -11.889 77.339 1.00 87.75 188 ASP A N 1
ATOM 1385 C CA . ASP A 1 188 ? -48.691 -12.886 76.260 1.00 87.75 188 ASP A CA 1
ATOM 1386 C C . ASP A 1 188 ? -47.889 -12.365 75.045 1.00 87.75 188 ASP A C 1
ATOM 1388 O O . ASP A 1 188 ? -48.281 -11.352 74.449 1.00 87.75 188 ASP A O 1
ATOM 1392 N N . PRO A 1 189 ? -46.803 -13.048 74.632 1.00 83.06 189 PRO A N 1
ATOM 1393 C CA . PRO A 1 189 ? -45.918 -12.577 73.565 1.00 83.06 189 PRO A CA 1
ATOM 1394 C C . PRO A 1 189 ? -46.619 -12.472 72.203 1.00 83.06 189 PRO A C 1
ATOM 1396 O O . PRO A 1 189 ? -46.323 -11.574 71.416 1.00 83.06 189 PRO A O 1
ATOM 1399 N N . ALA A 1 190 ? -47.610 -13.328 71.923 1.00 87.19 190 ALA A N 1
ATOM 1400 C CA . ALA A 1 190 ? -48.340 -13.286 70.654 1.00 87.19 190 ALA A CA 1
ATOM 1401 C C . ALA A 1 190 ? -49.244 -12.048 70.530 1.00 87.19 190 ALA A C 1
ATOM 1403 O O . ALA A 1 190 ? -49.537 -11.590 69.420 1.00 87.19 190 ALA A O 1
ATOM 1404 N N . THR A 1 191 ? -49.728 -11.517 71.653 1.00 86.88 191 THR A N 1
ATOM 1405 C CA . THR A 1 191 ? -50.549 -10.301 71.690 1.00 86.88 191 THR A CA 1
ATOM 1406 C C . THR A 1 191 ? -49.683 -9.048 71.562 1.00 86.88 191 THR A C 1
ATOM 1408 O O . THR A 1 191 ? -50.027 -8.155 70.786 1.00 86.88 191 THR A O 1
ATOM 1411 N N . VAL A 1 192 ? -48.522 -9.011 72.229 1.00 85.88 192 VAL A N 1
ATOM 1412 C CA . VAL A 1 192 ? -47.562 -7.899 72.106 1.00 85.88 192 VAL A CA 1
ATOM 1413 C C . VAL A 1 192 ? -47.012 -7.801 70.681 1.00 85.88 192 VAL A C 1
ATOM 1415 O O . VAL A 1 192 ? -47.027 -6.717 70.102 1.00 85.88 192 VAL A O 1
ATOM 1418 N N . GLN A 1 193 ? -46.629 -8.924 70.062 1.00 87.62 193 GLN A N 1
ATOM 1419 C CA . GLN A 1 193 ? -46.163 -8.931 68.668 1.00 87.62 193 GLN A CA 1
ATOM 1420 C C . GLN A 1 193 ? -47.220 -8.417 67.686 1.00 87.62 193 GLN A C 1
ATOM 1422 O O . GLN A 1 193 ? -46.895 -7.625 66.804 1.00 87.62 193 GLN A O 1
ATOM 1427 N N . ARG A 1 194 ? -48.494 -8.808 67.846 1.00 88.12 194 ARG A N 1
ATOM 1428 C CA . ARG A 1 194 ? -49.586 -8.295 67.000 1.00 88.12 194 ARG A CA 1
ATOM 1429 C C . ARG A 1 194 ? -49.792 -6.789 67.166 1.00 88.12 194 ARG A C 1
ATOM 1431 O O . ARG A 1 194 ? -49.960 -6.102 66.164 1.00 88.12 194 ARG A O 1
ATOM 1438 N N . ALA A 1 195 ? -49.749 -6.277 68.398 1.00 88.69 195 ALA A N 1
ATOM 1439 C CA . ALA A 1 195 ? -49.908 -4.848 68.666 1.00 88.69 195 ALA A CA 1
ATOM 1440 C C . ALA A 1 195 ? -48.745 -4.013 68.098 1.00 88.69 195 ALA A C 1
ATOM 1442 O O . ALA A 1 195 ? -48.979 -2.970 67.490 1.00 88.69 195 ALA A O 1
ATOM 1443 N N . VAL A 1 196 ? -47.501 -4.489 68.241 1.00 89.38 196 VAL A N 1
ATOM 1444 C CA . VAL A 1 196 ? -46.308 -3.835 67.673 1.00 89.38 196 VAL A CA 1
ATOM 1445 C C . VAL A 1 196 ? -46.340 -3.860 66.145 1.00 89.38 196 VAL A C 1
ATOM 1447 O O . VAL A 1 196 ? -46.091 -2.832 65.519 1.00 89.38 196 VAL A O 1
ATOM 1450 N N . ALA A 1 197 ? -46.696 -4.998 65.540 1.00 87.81 197 ALA A N 1
ATOM 1451 C CA . ALA A 1 197 ? -46.810 -5.118 64.089 1.00 87.81 197 ALA A CA 1
ATOM 1452 C C . ALA A 1 197 ? -47.872 -4.167 63.511 1.00 87.81 197 ALA A C 1
ATOM 1454 O O . ALA A 1 197 ? -47.643 -3.557 62.469 1.00 87.81 197 ALA A O 1
ATOM 1455 N N . GLU A 1 198 ? -49.012 -4.005 64.188 1.00 90.50 198 GLU A N 1
ATOM 1456 C CA . GLU A 1 198 ? -50.061 -3.068 63.773 1.00 90.50 198 GLU A CA 1
ATOM 1457 C C . GLU A 1 198 ? -49.606 -1.605 63.903 1.00 90.50 198 GLU A C 1
ATOM 1459 O O . GLU A 1 198 ? -49.751 -0.825 62.961 1.00 90.50 198 GLU A O 1
ATOM 1464 N N . ALA A 1 199 ? -48.974 -1.242 65.025 1.00 88.19 199 ALA A N 1
ATOM 1465 C CA . ALA A 1 199 ? -48.458 0.108 65.245 1.00 88.19 199 ALA A CA 1
ATOM 1466 C C . ALA A 1 199 ? -47.384 0.491 64.209 1.00 88.19 199 ALA A C 1
ATOM 1468 O O . ALA A 1 199 ? -47.459 1.563 63.607 1.00 88.19 199 ALA A O 1
ATOM 1469 N N . MET A 1 200 ? -46.436 -0.411 63.933 1.00 87.50 200 MET A N 1
ATOM 1470 C CA . MET A 1 200 ? -45.399 -0.225 62.909 1.00 87.50 200 MET A CA 1
ATOM 1471 C C . MET A 1 200 ? -46.007 -0.054 61.512 1.00 87.50 200 MET A C 1
ATOM 1473 O O . MET A 1 200 ? -45.581 0.814 60.755 1.00 87.50 200 MET A O 1
ATOM 1477 N N . ARG A 1 201 ? -47.037 -0.839 61.173 1.00 87.81 201 ARG A N 1
ATOM 1478 C CA . ARG A 1 201 ? -47.722 -0.751 59.876 1.00 87.81 201 ARG A CA 1
ATOM 1479 C C . ARG A 1 201 ? -48.504 0.557 59.725 1.00 87.81 201 ARG A C 1
ATOM 1481 O O . ARG A 1 201 ? -48.488 1.143 58.647 1.00 87.81 201 ARG A O 1
ATOM 1488 N N . SER A 1 202 ? -49.133 1.045 60.799 1.00 88.25 202 SER A N 1
ATOM 1489 C CA . SER A 1 202 ? -49.837 2.335 60.792 1.00 88.25 202 SER A CA 1
ATOM 1490 C C . SER A 1 202 ? -48.897 3.535 60.637 1.00 88.25 202 SER A C 1
ATOM 1492 O O . SER A 1 202 ? -49.235 4.462 59.910 1.00 88.25 202 SER A O 1
ATOM 1494 N N . GLY A 1 203 ? -47.703 3.493 61.244 1.00 79.19 203 GLY A N 1
ATOM 1495 C CA . GLY A 1 203 ? -46.730 4.590 61.184 1.00 79.19 203 GLY A CA 1
ATOM 1496 C C . GLY A 1 203 ? -45.987 4.711 59.850 1.00 79.19 203 GLY A C 1
ATOM 1497 O O . GLY A 1 203 ? -45.410 5.752 59.568 1.00 79.19 203 GLY A O 1
ATOM 1498 N N . VAL A 1 204 ? -45.992 3.662 59.020 1.00 75.56 204 VAL A N 1
ATOM 1499 C CA . VAL A 1 204 ? -45.414 3.690 57.660 1.00 75.56 204 VAL A CA 1
ATOM 1500 C C . VAL A 1 204 ? -46.394 4.275 56.631 1.00 75.56 204 VAL A C 1
ATOM 1502 O O . VAL A 1 204 ? -45.962 4.765 55.590 1.00 75.56 204 VAL A O 1
ATOM 1505 N N . ASN A 1 205 ? -47.701 4.235 56.909 1.00 72.31 205 ASN A N 1
ATOM 1506 C CA . ASN A 1 205 ? -48.761 4.702 56.006 1.00 72.31 205 ASN A CA 1
ATOM 1507 C C . ASN A 1 205 ? -49.227 6.152 56.268 1.00 72.31 205 ASN A C 1
ATOM 1509 O O . ASN A 1 205 ? -50.122 6.624 55.563 1.00 72.31 205 ASN A O 1
ATOM 1513 N N . SER A 1 206 ? -48.660 6.832 57.269 1.00 49.19 206 SER A N 1
ATOM 1514 C CA . SER A 1 206 ? -48.912 8.238 57.634 1.00 49.19 206 SER A CA 1
ATOM 1515 C C . SER A 1 206 ? -47.763 9.140 57.209 1.00 49.19 206 SER A C 1
ATOM 1517 O O . SER A 1 206 ? -48.0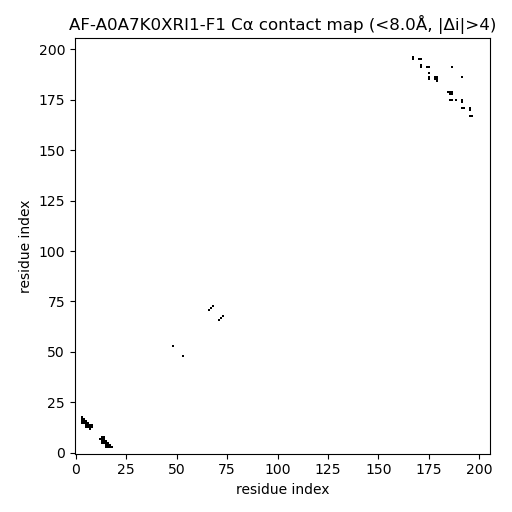41 10.216 56.640 1.00 49.19 206 SER A O 1
#

Foldseek 3Di:
DFDWDWDDDPDDDTDIDGDDDDDDDDDDDDDDDDDDDDDDDDDPDPPDDDVVVVVVVVVVVVVVVVCCVVPVVVVVVVVVVVVVVVVVVVVVVVVVVVVVVVVVVVVVVVVVVVVVVVVVVVVVVVVVVVVVVVVVVVVVVVVVVVVVVVVVVVVVVVVVVVVVVVVLVVVLVVQQVVVCVVVVDGDDSVVSSVVSVVVVVVVVVD